Protein AF-0000000074164544 (afdb_homodimer)

Foldseek 3Di:
DPLEAEEEEAQACLCQPCPHVNNVLFNVVCVVLVLQVQVQLVVVVCVVVVHAYEYEHEAAELVNPLFDCPDPVTNCCNVVVARYPPDSRGHRDPSHPDDPPHHYWYDHAFESPPPTCVVVVSVVRNHQEYEYEYPALQTHVLNNLVVCLVVRHAYEYQLSSHHYSDPVSSVVSVVVSVVRYHYHHSVVVD/DPLEAEEEEAQACLCQPCPHVNNVLFNVVCVVLVLQVQVQLVVVVCVVVVHAYEYEHEAAELVNPLFDCPDPVTNCCNVVVARYPPDSRGHRDPSHPDDPPHHYWYDHAFESPPPTCVVVVSVVRNHQEYEYEYPALQTHVLNNLVVCLVVRHAYEYQLSSHHYSDPVSSVVSVVVSVVRYHYHHSVVVD

Radius of gyration: 20.65 Å; Cα contacts (8 Å, |Δi|>4): 818; chains: 2; bounding box: 46×56×47 Å

InterPro domains:
  IPR000868 Isochorismatase-like domain [PF00857] (5-187)
  IPR036380 Isochorismatase-like superfamily [G3DSA:3.40.50.850] (1-190)
  IPR036380 Isochorismatase-like superfamily [SSF52499] (2-189)
  IPR050272 Isochorismatase-like hydrolase [PTHR43540] (2-189)

Nearest PDB structures (foldseek):
  6azn-assembly1_C  TM=9.166E-01  e=1.485E-14  Rhizobium johnstonii 3841
  3hb7-assembly4_G  TM=8.947E-01  e=1.888E-14  Alkaliphilus metalliredigens QYMF
  3hb7-assembly4_D  TM=8.694E-01  e=4.112E-14  Alkaliphilus metalliredigens QYMF
  4l07-assembly1_A  TM=8.702E-01  e=8.438E-14  Pseudomonas putida S16
  3hb7-assembly1_B  TM=8.367E-01  e=5.548E-14  Alkaliphilus metalliredigens QYMF

pLDDT: mean 97.99, std 2.81, range [68.81, 99.0]

Structure (mmCIF, N/CA/C/O backbone):
data_AF-0000000074164544-model_v1
#
loop_
_entity.id
_entity.type
_entity.pdbx_description
1 polymer 'Isochorismatase hydrolase family protein'
#
loop_
_atom_site.group_PDB
_atom_site.id
_atom_site.type_symbol
_atom_site.label_atom_id
_atom_site.label_alt_id
_atom_site.label_comp_id
_atom_site.label_asym_id
_atom_site.label_entity_id
_atom_site.label_seq_id
_atom_site.pdbx_PDB_ins_code
_atom_site.Cartn_x
_atom_site.Cartn_y
_atom_site.Cartn_z
_atom_site.occupancy
_atom_site.B_iso_or_equiv
_atom_site.auth_seq_id
_atom_site.auth_comp_id
_atom_site.auth_asym_id
_atom_site.auth_atom_id
_atom_site.pdbx_PDB_model_num
ATOM 1 N N . MET A 1 1 ? -23.438 8.891 11.75 1 68.88 1 MET A N 1
ATOM 2 C CA . MET A 1 1 ? -22.672 7.809 11.148 1 68.88 1 MET A CA 1
ATOM 3 C C . MET A 1 1 ? -21.906 7.027 12.219 1 68.88 1 MET A C 1
ATOM 5 O O . MET A 1 1 ? -20.906 7.512 12.75 1 68.88 1 MET A O 1
ATOM 9 N N . LYS A 1 2 ? -22.469 6.07 12.844 1 78.44 2 LYS A N 1
ATOM 10 C CA . LYS A 1 2 ? -21.938 5.332 13.984 1 78.44 2 LYS A CA 1
ATOM 11 C C . LYS A 1 2 ? -20.672 4.57 13.594 1 78.44 2 LYS A C 1
ATOM 13 O O . LYS A 1 2 ? -20.516 4.176 12.438 1 78.44 2 LYS A O 1
ATOM 18 N N . ASN A 1 3 ? -19.594 4.539 14.414 1 97.19 3 ASN A N 1
ATOM 19 C CA . ASN A 1 3 ? -18.328 3.801 14.336 1 97.19 3 ASN A CA 1
ATOM 20 C C . ASN A 1 3 ? -17.469 4.289 13.18 1 97.19 3 ASN A C 1
ATOM 22 O O . ASN A 1 3 ? -16.953 3.48 12.406 1 97.19 3 ASN A O 1
ATOM 26 N N . THR A 1 4 ? -17.516 5.695 13.055 1 98.44 4 THR A N 1
ATOM 27 C CA . THR A 1 4 ? -16.781 6.371 12 1 98.44 4 THR A CA 1
ATOM 28 C C . THR A 1 4 ? -15.602 7.152 12.578 1 98.44 4 THR A C 1
ATOM 30 O O . THR A 1 4 ? -15.633 7.57 13.734 1 98.44 4 THR A O 1
ATOM 33 N N . PHE A 1 5 ? -14.586 7.316 11.828 1 98.81 5 PHE A N 1
ATOM 34 C CA . PHE A 1 5 ? -13.344 7.969 12.227 1 98.81 5 PHE A CA 1
ATOM 35 C C . PHE A 1 5 ? -12.727 8.719 11.055 1 98.81 5 PHE A C 1
ATOM 37 O O . PHE A 1 5 ? -12.766 8.25 9.922 1 98.81 5 PHE A O 1
ATOM 44 N N . VAL A 1 6 ? -12.172 9.938 11.281 1 98.94 6 VAL A N 1
ATOM 45 C CA . VAL A 1 6 ? -11.586 10.742 10.211 1 98.94 6 VAL A CA 1
ATOM 46 C C . VAL A 1 6 ? -10.07 10.812 10.391 1 98.94 6 VAL A C 1
ATOM 48 O O . VAL A 1 6 ? -9.578 11.039 11.5 1 98.94 6 VAL A O 1
ATOM 51 N N . ILE A 1 7 ? -9.375 10.578 9.305 1 99 7 ILE A N 1
ATOM 52 C CA . ILE A 1 7 ? -7.922 10.734 9.258 1 99 7 ILE A CA 1
ATOM 53 C C . ILE A 1 7 ? -7.559 11.867 8.297 1 99 7 ILE A C 1
ATOM 55 O O . ILE A 1 7 ? -8.008 11.883 7.148 1 99 7 ILE A O 1
ATOM 59 N N . VAL A 1 8 ? -6.789 12.82 8.75 1 99 8 VAL A N 1
ATOM 60 C CA . VAL A 1 8 ? -6.254 13.945 7.977 1 99 8 VAL A CA 1
ATOM 61 C C . VAL A 1 8 ? -4.727 13.898 7.992 1 99 8 VAL A C 1
ATOM 63 O O . VAL A 1 8 ? -4.102 14.203 9.008 1 99 8 VAL A O 1
ATOM 66 N N . ALA A 1 9 ? -4.176 13.625 6.785 1 98.94 9 ALA A N 1
ATOM 67 C CA . ALA A 1 9 ? -2.795 13.148 6.848 1 98.94 9 ALA A CA 1
ATOM 68 C C . ALA A 1 9 ? -1.843 14.148 6.191 1 98.94 9 ALA A C 1
ATOM 70 O O . ALA A 1 9 ? -2.035 14.531 5.035 1 98.94 9 ALA A O 1
ATOM 71 N N . ASP A 1 10 ? -0.833 14.594 6.902 1 98.88 10 ASP A N 1
ATOM 72 C CA . ASP A 1 10 ? 0.436 15.18 6.48 1 98.88 10 ASP A CA 1
ATOM 73 C C . ASP A 1 10 ? 0.231 16.578 5.918 1 98.88 10 ASP A C 1
ATOM 75 O O . ASP A 1 10 ? 0.882 16.969 4.941 1 98.88 10 ASP A O 1
ATOM 79 N N . PHE A 1 11 ? -0.72 17.297 6.516 1 98.88 11 PHE A N 1
ATOM 80 C CA . PHE A 1 11 ? -0.812 18.719 6.227 1 98.88 11 PHE A CA 1
ATOM 81 C C . PHE A 1 11 ? 0.128 19.516 7.121 1 98.88 11 PHE A C 1
ATOM 83 O O . PHE A 1 11 ? -0.303 20.438 7.82 1 98.88 11 PHE A O 1
ATOM 90 N N . ILE A 1 12 ? 1.369 19.203 7.02 1 98.94 12 ILE A N 1
ATOM 91 C CA . ILE A 1 12 ? 2.414 19.875 7.789 1 98.94 12 ILE A CA 1
ATOM 92 C C . ILE A 1 12 ? 3.178 20.844 6.883 1 98.94 12 ILE A C 1
ATOM 94 O O . ILE A 1 12 ? 3.174 20.688 5.66 1 98.94 12 ILE A O 1
ATOM 98 N N . ASN A 1 13 ? 3.885 21.75 7.465 1 98.75 13 ASN A N 1
ATOM 99 C CA . ASN A 1 13 ? 4.562 22.812 6.73 1 98.75 13 ASN A CA 1
ATOM 100 C C . ASN A 1 13 ? 5.551 22.25 5.711 1 98.75 13 ASN A C 1
ATOM 102 O O . ASN A 1 13 ? 5.57 22.672 4.555 1 98.75 13 ASN A O 1
ATOM 106 N N . GLU A 1 14 ? 6.309 21.281 6.043 1 98.56 14 GLU A N 1
ATOM 107 C CA . GLU A 1 14 ? 7.352 20.703 5.195 1 98.56 14 GLU A CA 1
ATOM 108 C C . GLU A 1 14 ? 6.773 20.219 3.869 1 98.56 14 GLU A C 1
ATOM 110 O O . GLU A 1 14 ? 7.461 20.234 2.848 1 98.56 14 GLU A O 1
ATOM 115 N N . ILE A 1 15 ? 5.504 19.859 3.877 1 98.5 15 ILE A N 1
ATOM 116 C CA . ILE A 1 15 ? 4.906 19.156 2.742 1 98.5 15 ILE A CA 1
ATOM 117 C C . ILE A 1 15 ? 3.992 20.109 1.977 1 98.5 15 ILE A C 1
ATOM 119 O O . ILE A 1 15 ? 3.967 20.109 0.744 1 98.5 15 ILE A O 1
ATOM 123 N N . VAL A 1 16 ? 3.309 21.078 2.721 1 98.56 16 VAL A N 1
ATOM 124 C CA . VAL A 1 16 ? 2.225 21.75 2.012 1 98.56 16 VAL A CA 1
ATOM 125 C C . VAL A 1 16 ? 2.5 23.25 1.941 1 98.56 16 VAL A C 1
ATOM 127 O O . VAL A 1 16 ? 1.788 23.984 1.253 1 98.56 16 VAL A O 1
ATOM 130 N N . ASP A 1 17 ? 3.477 23.734 2.703 1 98.25 17 ASP A N 1
ATOM 131 C CA . ASP A 1 17 ? 3.861 25.141 2.639 1 98.25 17 ASP A CA 1
ATOM 132 C C . ASP A 1 17 ? 4.957 25.359 1.599 1 98.25 17 ASP A C 1
ATOM 134 O O . ASP A 1 17 ? 5.875 24.547 1.471 1 98.25 17 ASP A O 1
ATOM 138 N N . GLU A 1 18 ? 4.945 26.422 0.878 1 97.25 18 GLU A N 1
ATOM 139 C CA . GLU A 1 18 ? 5.895 26.719 -0.192 1 97.25 18 GLU A CA 1
ATOM 140 C C . GLU A 1 18 ? 7.316 26.844 0.349 1 97.25 18 GLU A C 1
ATOM 142 O O . GLU A 1 18 ? 8.281 26.672 -0.392 1 97.25 18 GLU A O 1
ATOM 147 N N . LYS A 1 19 ? 7.449 27.062 1.63 1 97.56 19 LYS A N 1
ATOM 148 C CA . LYS A 1 19 ? 8.766 27.219 2.236 1 97.56 19 LYS A CA 1
ATOM 149 C C . LYS A 1 19 ? 9.336 25.875 2.662 1 97.56 19 LYS A C 1
ATOM 151 O O . LYS A 1 19 ? 10.523 25.766 3 1 97.56 19 LYS A O 1
ATOM 156 N N . GLY A 1 20 ? 8.484 24.891 2.662 1 97.5 20 GLY A N 1
ATOM 157 C CA . GLY A 1 20 ? 8.93 23.562 3.051 1 97.5 20 GLY A CA 1
ATOM 158 C C . GLY A 1 20 ? 9.75 22.859 1.979 1 97.5 20 GLY A C 1
ATOM 159 O O . GLY A 1 20 ? 9.641 23.188 0.797 1 97.5 20 GLY A O 1
ATOM 160 N N . ALA A 1 21 ? 10.531 21.938 2.324 1 95.88 21 ALA A N 1
ATOM 161 C CA . ALA A 1 21 ? 11.406 21.219 1.394 1 95.88 21 ALA A CA 1
ATOM 162 C C . ALA A 1 21 ? 10.594 20.531 0.302 1 95.88 21 ALA A C 1
ATOM 164 O O . ALA A 1 21 ? 10.969 20.562 -0.872 1 95.88 21 ALA A O 1
ATOM 165 N N . PHE A 1 22 ? 9.469 19.938 0.625 1 94.88 22 PHE A N 1
ATOM 166 C CA . PHE A 1 22 ? 8.602 19.266 -0.34 1 94.88 22 PHE A CA 1
ATOM 167 C C . PHE A 1 22 ? 7.535 20.219 -0.863 1 94.88 22 PHE A C 1
ATOM 169 O O . PHE A 1 22 ? 7.07 20.078 -1.995 1 94.88 22 PHE A O 1
ATOM 176 N N . GLY A 1 23 ? 7.156 21.141 0.052 1 94.31 23 GLY A N 1
ATOM 177 C CA . GLY A 1 23 ? 6.156 22.141 -0.305 1 94.31 23 GLY A CA 1
ATOM 178 C C . GLY A 1 23 ? 6.562 23 -1.486 1 94.31 23 GLY A C 1
ATOM 179 O O . GLY A 1 23 ? 5.715 23.422 -2.271 1 94.31 23 GLY A O 1
ATOM 180 N N . ALA A 1 24 ? 7.832 23.125 -1.653 1 90.5 24 ALA A N 1
ATOM 181 C CA . ALA A 1 24 ? 8.352 23.906 -2.773 1 90.5 24 ALA A CA 1
ATOM 182 C C . ALA A 1 24 ? 7.867 23.344 -4.105 1 90.5 24 ALA A C 1
ATOM 184 O O . ALA A 1 24 ? 7.664 24.094 -5.066 1 90.5 24 ALA A O 1
ATOM 185 N N . HIS A 1 25 ? 7.555 22.125 -4.117 1 90.5 25 HIS A N 1
ATOM 186 C CA . HIS A 1 25 ? 7.156 21.453 -5.348 1 90.5 25 HIS A CA 1
ATOM 187 C C . HIS A 1 25 ? 5.656 21.188 -5.363 1 90.5 25 HIS A C 1
ATOM 189 O O . HIS A 1 25 ? 5.051 21.078 -6.434 1 90.5 25 HIS A O 1
ATOM 195 N N . ASN A 1 26 ? 5.059 21.172 -4.184 1 93.06 26 ASN A N 1
ATOM 196 C CA . ASN A 1 26 ? 3.684 20.688 -4.098 1 93.06 26 ASN A CA 1
ATOM 197 C C . ASN A 1 26 ? 2.707 21.812 -3.805 1 93.06 26 ASN A C 1
ATOM 199 O O . ASN A 1 26 ? 1.523 21.734 -4.133 1 93.06 26 ASN A O 1
ATOM 203 N N . ALA A 1 27 ? 3.178 22.922 -3.213 1 95.94 27 ALA A N 1
ATOM 204 C CA . ALA A 1 27 ? 2.334 23.938 -2.59 1 95.94 27 ALA A CA 1
ATOM 205 C C . ALA A 1 27 ? 1.413 24.578 -3.619 1 95.94 27 ALA A C 1
ATOM 207 O O . ALA A 1 27 ? 0.246 24.859 -3.33 1 95.94 27 ALA A O 1
ATOM 208 N N . GLN A 1 28 ? 1.909 24.844 -4.777 1 97.12 28 GLN A N 1
ATOM 209 C CA . GLN A 1 28 ? 1.101 25.531 -5.785 1 97.12 28 GLN A CA 1
ATOM 210 C C . GLN A 1 28 ? -0.1 24.672 -6.191 1 97.12 28 GLN A C 1
ATOM 212 O O . GLN A 1 28 ? -1.223 25.188 -6.277 1 97.12 28 GLN A O 1
ATOM 217 N N . ARG A 1 29 ? 0.117 23.438 -6.422 1 97.81 29 ARG A N 1
ATOM 218 C CA . ARG A 1 29 ? -0.976 22.547 -6.793 1 97.81 29 ARG A CA 1
ATOM 219 C C . ARG A 1 29 ? -1.979 22.406 -5.656 1 97.81 29 ARG A C 1
ATOM 221 O O . ARG A 1 29 ? -3.189 22.375 -5.887 1 97.81 29 ARG A O 1
ATOM 228 N N . ILE A 1 30 ? -1.524 22.312 -4.477 1 98.31 30 ILE A N 1
ATOM 229 C CA . ILE A 1 30 ? -2.359 22.203 -3.283 1 98.31 30 ILE A CA 1
ATOM 230 C C . ILE A 1 30 ? -3.246 23.438 -3.158 1 98.31 30 ILE A C 1
ATOM 232 O O . ILE A 1 30 ? -4.438 23.328 -2.859 1 98.31 30 ILE A O 1
ATOM 236 N N . LYS A 1 31 ? -2.625 24.578 -3.408 1 97.81 31 LYS A N 1
ATOM 237 C CA . LYS A 1 31 ? -3.359 25.844 -3.369 1 97.81 31 LYS A CA 1
ATOM 238 C C . LYS A 1 31 ? -4.387 25.922 -4.496 1 97.81 31 LYS A C 1
ATOM 240 O O . LYS A 1 31 ? -5.551 26.234 -4.262 1 97.81 31 LYS A O 1
ATOM 245 N N . ASP A 1 32 ? -3.961 25.578 -5.723 1 98.12 32 ASP A N 1
ATOM 246 C CA . ASP A 1 32 ? -4.828 25.641 -6.895 1 98.12 32 ASP A CA 1
ATOM 247 C C . ASP A 1 32 ? -6.043 24.734 -6.734 1 98.12 32 ASP A C 1
ATOM 249 O O . ASP A 1 32 ? -7.145 25.078 -7.172 1 98.12 32 ASP A O 1
ATOM 253 N N . ASP A 1 33 ? -5.832 23.672 -6.059 1 98.5 33 ASP A N 1
ATOM 254 C CA . ASP A 1 33 ? -6.895 22.688 -5.926 1 98.5 33 ASP A CA 1
ATOM 255 C C . ASP A 1 33 ? -7.703 22.906 -4.648 1 98.5 33 ASP A C 1
ATOM 257 O O . ASP A 1 33 ? -8.633 22.156 -4.352 1 98.5 33 ASP A O 1
ATOM 261 N N . GLU A 1 34 ? -7.301 23.891 -3.873 1 98.75 34 GLU A N 1
ATOM 262 C CA . GLU A 1 34 ? -7.965 24.203 -2.613 1 98.75 34 GLU A CA 1
ATOM 263 C C . GLU A 1 34 ? -8.031 22.984 -1.697 1 98.75 34 GLU A C 1
ATOM 265 O O . GLU A 1 34 ? -9.055 22.734 -1.061 1 98.75 34 GLU A O 1
ATOM 270 N N . THR A 1 35 ? -6.973 22.234 -1.729 1 98.88 35 THR A N 1
ATOM 271 C CA . THR A 1 35 ? -6.914 20.969 -1.016 1 98.88 35 THR A CA 1
ATOM 272 C C . THR A 1 35 ? -7.117 21.172 0.482 1 98.88 35 THR A C 1
ATOM 274 O O . THR A 1 35 ? -7.922 20.484 1.106 1 98.88 35 THR A O 1
ATOM 277 N N . MET A 1 36 ? -6.426 22.156 1.085 1 98.88 36 MET A N 1
ATOM 278 C CA . MET A 1 36 ? -6.508 22.375 2.525 1 98.88 36 MET A CA 1
ATOM 279 C C . MET A 1 36 ? -7.891 22.891 2.916 1 98.88 36 MET A C 1
ATOM 281 O O . MET A 1 36 ? -8.422 22.516 3.961 1 98.88 36 MET A O 1
ATOM 285 N N . GLN A 1 37 ? -8.477 23.703 2.1 1 98.88 37 GLN A N 1
ATOM 286 C CA . GLN A 1 37 ? -9.828 24.188 2.354 1 98.88 37 GLN A CA 1
ATOM 287 C C . GLN A 1 37 ? -10.828 23.047 2.367 1 98.88 37 GLN A C 1
ATOM 289 O O . GLN A 1 37 ? -11.711 23 3.23 1 98.88 37 GLN A O 1
ATOM 294 N N . LYS A 1 38 ? -10.664 22.172 1.438 1 98.94 38 LYS A N 1
ATOM 295 C CA . LYS A 1 38 ? -11.57 21.031 1.34 1 98.94 38 LYS A CA 1
ATOM 296 C C . LYS A 1 38 ? -11.344 20.047 2.484 1 98.94 38 LYS A C 1
ATOM 298 O O . LYS A 1 38 ? -12.297 19.453 3 1 98.94 38 LYS A O 1
ATOM 303 N N . ALA A 1 39 ? -10.102 19.844 2.875 1 98.94 39 ALA A N 1
ATOM 304 C CA . ALA A 1 39 ? -9.82 19.047 4.07 1 98.94 39 ALA A CA 1
ATOM 305 C C . ALA A 1 39 ? -10.477 19.656 5.305 1 98.94 39 ALA A C 1
ATOM 307 O O . ALA A 1 39 ? -11.047 18.938 6.133 1 98.94 39 ALA A O 1
ATOM 308 N N . ASN A 1 40 ? -10.43 20.984 5.441 1 98.94 40 ASN A N 1
ATOM 309 C CA . ASN A 1 40 ? -11.039 21.672 6.57 1 98.94 40 ASN A CA 1
ATOM 310 C C . ASN A 1 40 ? -12.562 21.531 6.547 1 98.94 40 ASN A C 1
ATOM 312 O O . ASN A 1 40 ? -13.203 21.484 7.598 1 98.94 40 ASN A O 1
ATOM 316 N N . LYS A 1 41 ? -13.117 21.438 5.34 1 98.94 41 LYS A N 1
ATOM 317 C CA . LYS A 1 41 ? -14.547 21.156 5.242 1 98.94 41 LYS A CA 1
ATOM 318 C C . LYS A 1 41 ? -14.875 19.797 5.844 1 98.94 41 LYS A C 1
ATOM 320 O O . LYS A 1 41 ? -15.883 19.656 6.539 1 98.94 41 LYS A O 1
ATOM 325 N N . LEU A 1 42 ? -14.078 18.797 5.582 1 98.94 42 LEU A N 1
ATOM 326 C CA . LEU A 1 42 ? -14.258 17.469 6.172 1 98.94 42 LEU A CA 1
ATOM 327 C C . LEU A 1 42 ? -14.125 17.531 7.691 1 98.94 42 LEU A C 1
ATOM 329 O O . LEU A 1 42 ? -14.914 16.906 8.414 1 98.94 42 LEU A O 1
ATOM 333 N N . ILE A 1 43 ? -13.086 18.281 8.148 1 98.94 43 ILE A N 1
ATOM 334 C CA . ILE A 1 43 ? -12.859 18.438 9.586 1 98.94 43 ILE A CA 1
ATOM 335 C C . ILE A 1 43 ? -14.086 19.062 10.234 1 98.94 43 ILE A C 1
ATOM 337 O O . ILE A 1 43 ? -14.562 18.578 11.266 1 98.94 43 ILE A O 1
ATOM 341 N N . ALA A 1 44 ? -14.594 20.094 9.617 1 98.88 44 ALA A N 1
ATOM 342 C CA . ALA A 1 44 ? -15.773 20.766 10.141 1 98.88 44 ALA A CA 1
ATOM 343 C C . ALA A 1 44 ? -16.969 19.812 10.203 1 98.88 44 ALA A C 1
ATOM 345 O O . ALA A 1 44 ? -17.688 19.797 11.195 1 98.88 44 ALA A O 1
ATOM 346 N N . TRP A 1 45 ? -17.172 19.078 9.141 1 98.75 45 TRP A N 1
ATOM 347 C CA . TRP A 1 45 ? -18.25 18.094 9.109 1 98.75 45 TRP A CA 1
ATOM 348 C C . TRP A 1 45 ? -18.094 17.078 10.242 1 98.75 45 TRP A C 1
ATOM 350 O O . TRP A 1 45 ? -19.078 16.734 10.906 1 98.75 45 TRP A O 1
ATOM 360 N N . ALA A 1 46 ? -16.891 16.609 10.477 1 98.69 46 ALA A N 1
ATOM 361 C CA . ALA A 1 46 ? -16.625 15.641 11.547 1 98.69 46 ALA A CA 1
ATOM 362 C C . ALA A 1 46 ? -16.984 16.219 12.906 1 98.69 46 ALA A C 1
ATOM 364 O O . ALA A 1 46 ? -17.625 15.547 13.727 1 98.69 46 ALA A O 1
ATOM 365 N N . ARG A 1 47 ? -16.594 17.453 13.141 1 98.06 47 ARG A N 1
ATOM 366 C CA . ARG A 1 47 ? -16.891 18.125 14.398 1 98.06 47 ARG A CA 1
ATOM 367 C C . ARG A 1 47 ? -18.391 18.281 14.602 1 98.06 47 ARG A C 1
ATOM 369 O O . ARG A 1 47 ? -18.922 17.984 15.672 1 98.06 47 ARG A O 1
ATOM 376 N N . ASP A 1 48 ? -19.016 18.656 13.539 1 97.75 48 ASP A N 1
ATOM 377 C CA . ASP A 1 48 ? -20.453 18.859 13.602 1 97.75 48 ASP A CA 1
ATOM 378 C C . ASP A 1 48 ? -21.172 17.547 13.922 1 97.75 48 ASP A C 1
ATOM 380 O O . ASP A 1 48 ? -22.281 17.547 14.469 1 97.75 48 ASP A O 1
ATOM 384 N N . ASN A 1 49 ? -20.531 16.422 13.672 1 97.69 49 ASN A N 1
ATOM 385 C CA . ASN A 1 49 ? -21.156 15.125 13.859 1 97.69 49 ASN A CA 1
ATOM 386 C C . ASN A 1 49 ? -20.516 14.344 15.008 1 97.69 49 ASN A C 1
ATOM 388 O O . ASN A 1 49 ? -20.75 13.141 15.148 1 97.69 49 ASN A O 1
ATOM 392 N N . SER A 1 50 ? -19.641 15.031 15.727 1 97.19 50 SER A N 1
ATOM 393 C CA . SER A 1 50 ? -18.984 14.453 16.906 1 97.19 50 SER A CA 1
ATOM 394 C C . SER A 1 50 ? -18.172 13.219 16.531 1 97.19 50 SER A C 1
ATOM 396 O O . SER A 1 50 ? -18.188 12.219 17.234 1 97.19 50 SER A O 1
ATOM 398 N N . ILE A 1 51 ? -17.609 13.281 15.391 1 98.25 51 ILE A N 1
ATOM 399 C CA . ILE A 1 51 ? -16.734 12.219 14.906 1 98.25 51 ILE A CA 1
ATOM 400 C C . ILE A 1 51 ? -15.289 12.539 15.281 1 98.25 51 ILE A C 1
ATOM 402 O O . ILE A 1 51 ? -14.836 13.672 15.133 1 98.25 51 ILE A O 1
ATOM 406 N N . GLN A 1 52 ? -14.609 11.539 15.773 1 98.12 52 GLN A N 1
ATOM 407 C CA . GLN A 1 52 ? -13.219 11.727 16.156 1 98.12 52 GLN A CA 1
ATOM 408 C C . GLN A 1 52 ? -12.336 11.977 14.938 1 98.12 52 GLN A C 1
ATOM 410 O O . GLN A 1 52 ? -12.555 11.383 13.875 1 98.12 52 GLN A O 1
ATOM 415 N N . ILE A 1 53 ? -11.336 12.836 15.109 1 98.81 53 ILE A N 1
ATOM 416 C CA . ILE A 1 53 ? -10.406 13.227 14.055 1 98.81 53 ILE A CA 1
ATOM 417 C C . ILE A 1 53 ? -8.977 12.93 14.5 1 98.81 53 ILE A C 1
ATOM 419 O O . ILE A 1 53 ? -8.562 13.312 15.602 1 98.81 53 ILE A O 1
ATOM 423 N N . ALA A 1 54 ? -8.242 12.25 13.68 1 98.94 54 ALA A N 1
ATOM 424 C CA . ALA A 1 54 ? -6.797 12.133 13.859 1 98.94 54 ALA A CA 1
ATOM 425 C C . ALA A 1 54 ? -6.047 12.938 12.797 1 98.94 54 ALA A C 1
ATOM 427 O O . ALA A 1 54 ? -6.266 12.742 11.602 1 98.94 54 ALA A O 1
ATOM 428 N N . HIS A 1 55 ? -5.238 13.805 13.211 1 98.94 55 HIS A N 1
ATOM 429 C CA . HIS A 1 55 ? -4.234 14.406 12.344 1 98.94 55 HIS A CA 1
ATOM 430 C C . HIS A 1 55 ? -2.93 13.609 12.375 1 98.94 55 HIS A C 1
ATOM 432 O O . HIS A 1 55 ? -2.373 13.367 13.445 1 98.94 55 HIS A O 1
ATOM 438 N N . VAL A 1 56 ? -2.477 13.203 11.203 1 98.94 56 VAL A N 1
ATOM 439 C CA . VAL A 1 56 ? -1.271 12.398 11.062 1 98.94 56 VAL A CA 1
ATOM 440 C C . VAL A 1 56 ? -0.131 13.258 10.523 1 98.94 56 VAL A C 1
ATOM 442 O O . VAL A 1 56 ? -0.332 14.07 9.617 1 98.94 56 VAL A O 1
ATOM 445 N N . LYS A 1 57 ? 1.015 13.141 11.102 1 98.88 57 LYS A N 1
ATOM 446 C CA . LYS A 1 57 ? 2.209 13.789 10.57 1 98.88 57 LYS A CA 1
ATOM 447 C C . LYS A 1 57 ? 3.381 12.812 10.5 1 98.88 57 LYS A C 1
ATOM 449 O O . LYS A 1 57 ? 3.508 11.93 11.352 1 98.88 57 LYS A O 1
ATOM 454 N N . VAL A 1 58 ? 4.199 12.992 9.492 1 98.88 58 VAL A N 1
ATOM 455 C CA . VAL A 1 58 ? 5.465 12.273 9.383 1 98.88 58 VAL A CA 1
ATOM 456 C C . VAL A 1 58 ? 6.59 13.109 9.992 1 98.88 58 VAL A C 1
ATOM 458 O O . VAL A 1 58 ? 6.617 14.328 9.82 1 98.88 58 VAL A O 1
ATOM 461 N N . GLY A 1 59 ? 7.477 12.461 10.672 1 98.75 59 GLY A N 1
ATOM 462 C CA . GLY A 1 59 ? 8.633 13.172 11.195 1 98.75 59 GLY A CA 1
ATOM 463 C C . GLY A 1 59 ? 9.57 12.289 11.984 1 98.75 59 GLY A C 1
ATOM 464 O O . GLY A 1 59 ? 9.242 11.141 12.289 1 98.75 59 GLY A O 1
ATOM 465 N N . PHE A 1 60 ? 10.719 12.82 12.281 1 98.81 60 PHE A N 1
ATOM 466 C CA . PHE A 1 60 ? 11.781 12.133 13.016 1 98.81 60 PHE A CA 1
ATOM 467 C C . PHE A 1 60 ? 12.328 13.023 14.125 1 98.81 60 PHE A C 1
ATOM 469 O O . PHE A 1 60 ? 12.406 14.242 13.969 1 98.81 60 PHE A O 1
ATOM 476 N N . THR A 1 61 ? 12.695 12.398 15.242 1 98.31 61 THR A N 1
ATOM 477 C CA . THR A 1 61 ? 13.312 13.164 16.328 1 98.31 61 THR A CA 1
ATOM 478 C C . THR A 1 61 ? 14.625 13.789 15.859 1 98.31 61 THR A C 1
ATOM 480 O O . THR A 1 61 ? 15.094 13.508 14.75 1 98.31 61 THR A O 1
ATOM 483 N N . LYS A 1 62 ? 15.141 14.633 16.656 1 97.25 62 LYS A N 1
ATOM 484 C CA . LYS A 1 62 ? 16.328 15.414 16.312 1 97.25 62 LYS A CA 1
ATOM 485 C C . LYS A 1 62 ? 17.484 14.508 15.906 1 97.25 62 LYS A C 1
ATOM 487 O O . LYS A 1 62 ? 18.234 14.844 14.992 1 97.25 62 LYS A O 1
ATOM 492 N N . GLU A 1 63 ? 17.547 13.391 16.516 1 97.69 63 GLU A N 1
ATOM 493 C CA . GLU A 1 63 ? 18.656 12.469 16.234 1 97.69 63 GLU A CA 1
ATOM 494 C C . GLU A 1 63 ? 18.281 11.5 15.117 1 97.69 63 GLU A C 1
ATOM 496 O O . GLU A 1 63 ? 19.109 10.68 14.703 1 97.69 63 GLU A O 1
ATOM 501 N N . TYR A 1 64 ? 17.125 11.508 14.586 1 98.25 64 TYR A N 1
ATOM 502 C CA . TYR A 1 64 ? 16.641 10.703 13.469 1 98.25 64 TYR A CA 1
ATOM 503 C C . TYR A 1 64 ? 16.797 9.211 13.758 1 98.25 64 TYR A C 1
ATOM 505 O O . TYR A 1 64 ? 17.109 8.43 12.867 1 98.25 64 TYR A O 1
ATOM 513 N N . LYS A 1 65 ? 16.609 8.852 15.039 1 97.94 65 LYS A N 1
ATOM 514 C CA . LYS A 1 65 ? 16.797 7.465 15.445 1 97.94 65 LYS A CA 1
ATOM 515 C C . LYS A 1 65 ? 15.766 6.559 14.773 1 97.94 65 LYS A C 1
ATOM 517 O O . LYS A 1 65 ? 16.031 5.379 14.531 1 97.94 65 LYS A O 1
ATOM 522 N N . GLU A 1 66 ? 14.594 7.129 14.414 1 98.38 66 GLU A N 1
ATOM 523 C CA . GLU A 1 66 ? 13.5 6.359 13.836 1 98.38 66 GLU A CA 1
ATOM 524 C C . GLU A 1 66 ? 13.609 6.285 12.312 1 98.38 66 GLU A C 1
ATOM 526 O O . GLU A 1 66 ? 12.852 5.574 11.664 1 98.38 66 GLU A O 1
ATOM 531 N N . CYS A 1 67 ? 14.516 7 11.734 1 98.5 67 CYS A N 1
ATOM 532 C CA . CYS A 1 67 ? 14.602 7.117 10.281 1 98.5 67 CYS A CA 1
ATOM 533 C C . CYS A 1 67 ? 15.188 5.855 9.664 1 98.5 67 CYS A C 1
ATOM 535 O O . CYS A 1 67 ? 16.25 5.395 10.086 1 98.5 67 CYS A O 1
ATOM 537 N N . SER A 1 68 ? 14.539 5.312 8.766 1 98.19 68 SER A N 1
ATOM 538 C CA . SER A 1 68 ? 14.992 4.102 8.086 1 98.19 68 SER A CA 1
ATOM 539 C C . SER A 1 68 ? 16.312 4.328 7.371 1 98.19 68 SER A C 1
ATOM 541 O O . SER A 1 68 ? 16.5 5.348 6.703 1 98.19 68 SER A O 1
ATOM 543 N N . LYS A 1 69 ? 17.219 3.41 7.453 1 96.5 69 LYS A N 1
ATOM 544 C CA . LYS A 1 69 ? 18.5 3.496 6.773 1 96.5 69 LYS A CA 1
ATOM 545 C C . LYS A 1 69 ? 18.438 2.863 5.387 1 96.5 69 LYS A C 1
ATOM 547 O O . LYS A 1 69 ? 19.344 3.045 4.574 1 96.5 69 LYS A O 1
ATOM 552 N N . VAL A 1 70 ? 17.344 2.23 5.113 1 96.5 70 VAL A N 1
ATOM 553 C CA . VAL A 1 70 ? 17.281 1.47 3.869 1 96.5 70 VAL A CA 1
ATOM 554 C C . VAL A 1 70 ? 16.234 2.066 2.941 1 96.5 70 VAL A C 1
ATOM 556 O O . VAL A 1 70 ? 16.219 1.797 1.738 1 96.5 70 VAL A O 1
ATOM 559 N N . SER A 1 71 ? 15.32 2.887 3.445 1 98.12 71 SER A N 1
ATOM 560 C CA . SER A 1 71 ? 14.266 3.494 2.65 1 98.12 71 SER A CA 1
ATOM 561 C C . SER A 1 71 ? 14.828 4.492 1.643 1 98.12 71 SER A C 1
ATOM 563 O O . SER A 1 71 ? 15.438 5.488 2.025 1 98.12 71 SER A O 1
ATOM 565 N N . PRO A 1 72 ? 14.594 4.309 0.354 1 98.12 72 PRO A N 1
ATOM 566 C CA . PRO A 1 72 ? 15.016 5.328 -0.608 1 98.12 72 PRO A CA 1
ATOM 567 C C . PRO A 1 72 ? 14.375 6.688 -0.35 1 98.12 72 PRO A C 1
ATOM 569 O O . PRO A 1 72 ? 14.969 7.727 -0.653 1 98.12 72 PRO A O 1
ATOM 572 N N . MET A 1 73 ? 13.242 6.676 0.275 1 97.75 73 MET A N 1
ATOM 573 C CA . MET A 1 73 ? 12.461 7.887 0.507 1 97.75 73 MET A CA 1
ATOM 574 C C . MET A 1 73 ? 12.992 8.648 1.715 1 97.75 73 MET A C 1
ATOM 576 O O . MET A 1 73 ? 13.016 9.883 1.711 1 97.75 73 MET A O 1
ATOM 580 N N . PHE A 1 74 ? 13.492 7.879 2.738 1 98.25 74 PHE A N 1
ATOM 581 C CA . PHE A 1 74 ? 13.688 8.539 4.023 1 98.25 74 PHE A CA 1
ATOM 582 C C . PHE A 1 74 ? 15.164 8.586 4.387 1 98.25 74 PHE A C 1
ATOM 584 O O . PHE A 1 74 ? 15.594 9.438 5.168 1 98.25 74 PHE A O 1
ATOM 591 N N . LYS A 1 75 ? 16 7.719 3.811 1 97.69 75 LYS A N 1
ATOM 592 C CA . LYS A 1 75 ? 17.328 7.461 4.34 1 97.69 75 LYS A CA 1
ATOM 593 C C . LYS A 1 75 ? 18.188 8.719 4.301 1 97.69 75 LYS A C 1
ATOM 595 O O . LYS A 1 75 ? 19.125 8.875 5.094 1 97.69 75 LYS A O 1
ATOM 600 N N . LYS A 1 76 ? 17.844 9.727 3.477 1 97.12 76 LYS A N 1
ATOM 601 C CA . LYS A 1 76 ? 18.672 10.922 3.359 1 97.12 76 LYS A CA 1
ATOM 602 C C . LYS A 1 76 ? 18.125 12.062 4.219 1 97.12 76 LYS A C 1
ATOM 604 O O . LYS A 1 76 ? 18.734 13.133 4.297 1 97.12 76 LYS A O 1
ATOM 609 N N . ALA A 1 77 ? 17.031 11.852 4.91 1 97.81 77 ALA A N 1
ATOM 610 C CA . ALA A 1 77 ? 16.375 12.891 5.695 1 97.81 77 ALA A CA 1
ATOM 611 C C . ALA A 1 77 ? 17.328 13.477 6.73 1 97.81 77 ALA A C 1
ATOM 613 O O . ALA A 1 77 ? 17.406 14.703 6.891 1 97.81 77 ALA A O 1
ATOM 614 N N . PRO A 1 78 ? 18.156 12.633 7.445 1 97.81 78 PRO A N 1
ATOM 615 C CA . PRO A 1 78 ? 19.078 13.211 8.422 1 97.81 78 PRO A CA 1
ATOM 616 C C . PRO A 1 78 ? 20.109 14.125 7.773 1 97.81 78 PRO A C 1
ATOM 618 O O . PRO A 1 78 ? 20.453 15.172 8.336 1 97.81 78 PRO A O 1
ATOM 621 N N . GLU A 1 79 ? 20.547 13.766 6.637 1 97.69 79 GLU A N 1
ATOM 622 C CA . GLU A 1 79 ? 21.578 14.531 5.93 1 97.69 79 GLU A CA 1
ATOM 623 C C . GLU A 1 79 ? 21.078 15.922 5.562 1 97.69 79 GLU A C 1
ATOM 625 O O . GLU A 1 79 ? 21.812 16.906 5.648 1 97.69 79 GLU A O 1
ATOM 630 N N . TYR A 1 80 ? 19.766 16.047 5.211 1 96.88 80 TYR A N 1
ATOM 631 C CA . TYR A 1 80 ? 19.219 17.312 4.73 1 96.88 80 TYR A CA 1
ATOM 632 C C . TYR A 1 80 ? 18.438 18.016 5.832 1 96.88 80 TYR A C 1
ATOM 634 O O . TYR A 1 80 ? 17.984 19.156 5.645 1 96.88 80 TYR A O 1
ATOM 642 N N . GLY A 1 81 ? 18.312 17.344 6.941 1 97.38 81 GLY A N 1
ATOM 643 C CA . GLY A 1 81 ? 17.625 17.938 8.078 1 97.38 81 GLY A CA 1
ATOM 644 C C . GLY A 1 81 ? 16.156 18.172 7.836 1 97.38 81 GLY A C 1
ATOM 645 O O . GLY A 1 81 ? 15.602 19.188 8.258 1 97.38 81 GLY A O 1
ATOM 646 N N . VAL A 1 82 ? 15.539 17.203 7.055 1 97.81 82 VAL A N 1
ATOM 647 C CA . VAL A 1 82 ? 14.141 17.422 6.711 1 97.81 82 VAL A CA 1
ATOM 648 C C . VAL A 1 82 ? 13.25 16.578 7.617 1 97.81 82 VAL A C 1
ATOM 650 O O . VAL A 1 82 ? 13.703 15.578 8.188 1 97.81 82 VAL A O 1
ATOM 653 N N . LEU A 1 83 ? 12 17.016 7.879 1 98.56 83 LEU A N 1
ATOM 654 C CA . LEU A 1 83 ? 10.977 16.312 8.641 1 98.56 83 LEU A CA 1
ATOM 655 C C . LEU A 1 83 ? 11.391 16.141 10.094 1 98.56 83 LEU A C 1
ATOM 657 O O . LEU A 1 83 ? 11.156 15.094 10.703 1 98.56 83 LEU A O 1
ATOM 661 N N . GLN A 1 84 ? 12.008 17.172 10.594 1 98.62 84 GLN A N 1
ATOM 662 C CA . GLN A 1 84 ? 12.453 17.109 11.984 1 98.62 84 GLN A CA 1
ATOM 663 C C . GLN A 1 84 ? 11.328 17.531 12.93 1 98.62 84 GLN A C 1
ATOM 665 O O . GLN A 1 84 ? 10.828 18.656 12.852 1 98.62 84 GLN A O 1
ATOM 670 N N . LEU A 1 85 ? 11.008 16.656 13.859 1 98.69 85 LEU A N 1
ATOM 671 C CA . LEU A 1 85 ? 9.969 16.922 14.852 1 98.69 85 LEU A CA 1
ATOM 672 C C . LEU A 1 85 ? 10.383 18.078 15.766 1 98.69 85 LEU A C 1
ATOM 674 O O . LEU A 1 85 ? 11.57 18.25 16.047 1 98.69 85 LEU A O 1
ATOM 678 N N . GLY A 1 86 ? 9.312 18.812 16.172 1 98.19 86 GLY A N 1
ATOM 679 C CA . GLY A 1 86 ? 9.562 19.906 17.109 1 98.19 86 GLY A CA 1
ATOM 680 C C . GLY A 1 86 ? 10.039 21.188 16.422 1 98.19 86 GLY A C 1
ATOM 681 O O . GLY A 1 86 ? 10.445 22.141 17.078 1 98.19 86 GLY A O 1
ATOM 682 N N . THR A 1 87 ? 10.109 21.156 15.109 1 98.44 87 THR A N 1
ATOM 683 C CA . THR A 1 87 ? 10.461 22.328 14.312 1 98.44 87 THR A CA 1
ATOM 684 C C . THR A 1 87 ? 9.273 22.781 13.461 1 98.44 87 THR A C 1
ATOM 686 O O . THR A 1 87 ? 8.273 22.078 13.359 1 98.44 87 THR A O 1
ATOM 689 N N . TRP A 1 88 ? 9.422 23.891 12.898 1 98.5 88 TRP A N 1
ATOM 690 C CA . TRP A 1 88 ? 8.414 24.438 11.992 1 98.5 88 TRP A CA 1
ATOM 691 C C . TRP A 1 88 ? 8.039 23.422 10.914 1 98.5 88 TRP A C 1
ATOM 693 O O . TRP A 1 88 ? 6.875 23.328 10.523 1 98.5 88 TRP A O 1
ATOM 703 N N . ALA A 1 89 ? 8.938 22.688 10.477 1 98.38 89 ALA A N 1
ATOM 704 C CA . ALA A 1 89 ? 8.781 21.75 9.359 1 98.38 89 ALA A CA 1
ATOM 705 C C . ALA A 1 89 ? 7.664 20.75 9.625 1 98.38 89 ALA A C 1
ATOM 707 O O . ALA A 1 89 ? 6.883 20.422 8.734 1 98.38 89 ALA A O 1
ATOM 708 N N . THR A 1 90 ? 7.547 20.328 10.875 1 98.75 90 THR A N 1
ATOM 709 C CA . THR A 1 90 ? 6.609 19.25 11.172 1 98.75 90 THR A CA 1
ATOM 710 C C . THR A 1 90 ? 5.402 19.781 11.945 1 98.75 90 THR A C 1
ATOM 712 O O . THR A 1 90 ? 4.59 19 12.453 1 98.75 90 THR A O 1
ATOM 715 N N . GLU A 1 91 ? 5.285 21.062 12.102 1 98.81 91 GLU A N 1
ATOM 716 C CA . GLU A 1 91 ? 4.039 21.656 12.578 1 98.81 91 GLU A CA 1
ATOM 717 C C . GLU A 1 91 ? 2.945 21.562 11.516 1 98.81 91 GLU A C 1
ATOM 719 O O . GLU A 1 91 ? 3.217 21.703 10.328 1 98.81 91 GLU A O 1
ATOM 724 N N . PHE A 1 92 ? 1.765 21.281 11.984 1 98.88 92 PHE A N 1
ATOM 725 C CA . PHE A 1 92 ? 0.658 21.359 11.039 1 98.88 92 PHE A CA 1
ATOM 726 C C . PHE A 1 92 ? 0.531 22.766 10.461 1 98.88 92 PHE A C 1
ATOM 728 O O . PHE A 1 92 ? 0.715 23.766 11.18 1 98.88 92 PHE A O 1
ATOM 735 N N . HIS A 1 93 ? 0.234 22.875 9.211 1 98.88 93 HIS A N 1
ATOM 736 C CA . HIS A 1 93 ? 0.085 24.172 8.586 1 98.88 93 HIS A CA 1
ATOM 737 C C . HIS A 1 93 ? -0.968 25.016 9.297 1 98.88 93 HIS A C 1
ATOM 739 O O . HIS A 1 93 ? -2.029 24.5 9.664 1 98.88 93 HIS A O 1
ATOM 745 N N . PRO A 1 94 ? -0.746 26.281 9.469 1 98.38 94 PRO A N 1
ATOM 746 C CA . PRO A 1 94 ? -1.632 27.109 10.281 1 98.38 94 PRO A CA 1
ATOM 747 C C . PRO A 1 94 ? -3.041 27.219 9.703 1 98.38 94 PRO A C 1
ATOM 749 O O . PRO A 1 94 ? -3.988 27.547 10.422 1 98.38 94 PRO A O 1
ATOM 752 N N . GLN A 1 95 ? -3.213 26.906 8.445 1 98.38 95 GLN A N 1
ATOM 753 C CA . GLN A 1 95 ? -4.527 26.969 7.816 1 98.38 95 GLN A CA 1
ATOM 754 C C . GLN A 1 95 ? -5.371 25.75 8.172 1 98.38 95 GLN A C 1
ATOM 756 O O . GLN A 1 95 ? -6.578 25.734 7.926 1 98.38 95 GLN A O 1
ATOM 761 N N . MET A 1 96 ? -4.734 24.766 8.703 1 98.88 96 MET A N 1
ATOM 762 C CA . MET A 1 96 ? -5.488 23.562 9.07 1 98.88 96 MET A CA 1
ATOM 763 C C . MET A 1 96 ? -6.133 23.734 10.438 1 98.88 96 MET A C 1
ATOM 765 O O . MET A 1 96 ? -5.504 24.234 11.367 1 98.88 96 MET A O 1
ATOM 769 N N . ASP A 1 97 ? -7.352 23.312 10.547 1 98.88 97 ASP A N 1
ATOM 770 C CA . ASP A 1 97 ? -8.055 23.391 11.828 1 98.88 97 ASP A CA 1
ATOM 771 C C . ASP A 1 97 ? -7.695 22.188 12.711 1 98.88 97 ASP A C 1
ATOM 773 O O . ASP A 1 97 ? -8.477 21.25 12.836 1 98.88 97 ASP A O 1
ATOM 777 N N . VAL A 1 98 ? -6.574 22.281 13.344 1 98.88 98 VAL A N 1
ATOM 778 C CA . VAL A 1 98 ? -6.133 21.297 14.328 1 98.88 98 VAL A CA 1
ATOM 779 C C . VAL A 1 98 ? -6.406 21.812 15.742 1 98.88 98 VAL A C 1
ATOM 781 O O . VAL A 1 98 ? -5.957 22.906 16.109 1 98.88 98 VAL A O 1
ATOM 784 N N . GLN A 1 99 ? -7.062 21.031 16.5 1 98.62 99 GLN A N 1
ATOM 785 C CA . GLN A 1 99 ? -7.449 21.484 17.844 1 98.62 99 GLN A CA 1
ATOM 786 C C . GLN A 1 99 ? -6.859 20.594 18.922 1 98.62 99 GLN A C 1
ATOM 788 O O . GLN A 1 99 ? -6.434 19.469 18.641 1 98.62 99 GLN A O 1
ATOM 793 N N . GLU A 1 100 ? -6.883 21.016 20.156 1 97 100 GLU A N 1
ATOM 794 C CA . GLU A 1 100 ? -6.219 20.391 21.297 1 97 100 GLU A CA 1
ATOM 795 C C . GLU A 1 100 ? -6.781 18.984 21.547 1 97 100 GLU A C 1
ATOM 797 O O . GLU A 1 100 ? -6.043 18.078 21.938 1 97 100 GLU A O 1
ATOM 802 N N . HIS A 1 101 ? -8 18.781 21.297 1 96.62 101 HIS A N 1
ATOM 803 C CA . HIS A 1 101 ? -8.641 17.516 21.641 1 96.62 101 HIS A CA 1
ATOM 804 C C . HIS A 1 101 ? -8.508 16.516 20.484 1 96.62 101 HIS A C 1
ATOM 806 O O . HIS A 1 101 ? -8.898 15.352 20.625 1 96.62 101 HIS A O 1
ATOM 812 N N . ASP A 1 102 ? -8.031 17.016 19.359 1 98.56 102 ASP A N 1
ATOM 813 C CA . ASP A 1 102 ? -7.824 16.094 18.266 1 98.56 102 ASP A CA 1
ATOM 814 C C . ASP A 1 102 ? -6.75 15.062 18.609 1 98.56 102 ASP A C 1
ATOM 816 O O . ASP A 1 102 ? -5.852 15.336 19.406 1 98.56 102 ASP A O 1
ATOM 820 N N . ILE A 1 103 ? -6.875 13.922 18.031 1 98.75 103 ILE A N 1
ATOM 821 C CA . ILE A 1 103 ? -5.828 12.914 18.156 1 98.75 103 ILE A CA 1
ATOM 822 C C . ILE A 1 103 ? -4.672 13.258 17.219 1 98.75 103 ILE A C 1
ATOM 824 O O . ILE A 1 103 ? -4.891 13.602 16.047 1 98.75 103 ILE A O 1
ATOM 828 N N . ILE A 1 104 ? -3.494 13.203 17.719 1 98.88 104 ILE A N 1
ATOM 829 C CA . ILE A 1 104 ? -2.309 13.414 16.906 1 98.88 104 ILE A CA 1
ATOM 830 C C . ILE A 1 104 ? -1.541 12.102 16.766 1 98.88 104 ILE A C 1
ATOM 832 O O . ILE A 1 104 ? -1.201 11.461 17.766 1 98.88 104 ILE A O 1
ATOM 836 N N . ILE A 1 105 ? -1.323 11.656 15.555 1 98.88 105 ILE A N 1
ATOM 837 C CA . ILE A 1 105 ? -0.539 10.469 15.242 1 98.88 105 ILE A CA 1
ATOM 838 C C . ILE A 1 105 ? 0.771 10.875 14.57 1 98.88 105 ILE A C 1
ATOM 840 O O . ILE A 1 105 ? 0.762 11.5 13.516 1 98.88 105 ILE A O 1
ATOM 844 N N . THR A 1 106 ? 1.877 10.578 15.141 1 98.88 106 THR A N 1
ATOM 845 C CA . THR A 1 106 ? 3.186 10.766 14.523 1 98.88 106 THR A CA 1
ATOM 846 C C . THR A 1 106 ? 3.711 9.445 13.961 1 98.88 106 THR A C 1
ATOM 848 O O . THR A 1 106 ? 3.859 8.469 14.695 1 98.88 106 THR A O 1
ATOM 851 N N . LYS A 1 107 ? 3.939 9.484 12.703 1 98.88 107 LYS A N 1
ATOM 852 C CA . LYS A 1 107 ? 4.469 8.305 12.031 1 98.88 107 LYS A CA 1
ATOM 853 C C . LYS A 1 107 ? 5.91 8.523 11.578 1 98.88 107 LYS A C 1
ATOM 855 O O . LYS A 1 107 ? 6.34 9.664 11.391 1 98.88 107 LYS A O 1
ATOM 860 N N . HIS A 1 108 ? 6.629 7.355 11.312 1 98.81 108 HIS A N 1
ATOM 861 C CA . HIS A 1 108 ? 8.023 7.434 10.891 1 98.81 108 HIS A CA 1
ATOM 862 C C . HIS A 1 108 ? 8.258 6.668 9.594 1 98.81 108 HIS A C 1
ATOM 864 O O . HIS A 1 108 ? 9.398 6.512 9.148 1 98.81 108 HIS A O 1
ATOM 870 N N . ARG A 1 109 ? 7.191 6.141 9.039 1 98.75 109 ARG A N 1
ATOM 871 C CA . ARG A 1 109 ? 7.141 5.492 7.734 1 98.75 109 ARG A CA 1
ATOM 872 C C . ARG A 1 109 ? 6.039 6.094 6.867 1 98.75 109 ARG A C 1
ATOM 874 O O . ARG A 1 109 ? 5.555 7.191 7.145 1 98.75 109 ARG A O 1
ATOM 881 N N . VAL A 1 110 ? 5.66 5.426 5.77 1 98.88 110 VAL A N 1
ATOM 882 C CA . VAL A 1 110 ? 4.707 6.008 4.832 1 98.88 110 VAL A CA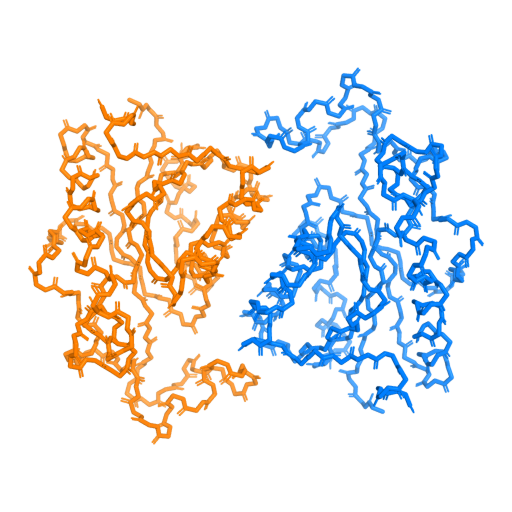 1
ATOM 883 C C . VAL A 1 110 ? 3.285 5.844 5.367 1 98.88 110 VAL A C 1
ATOM 885 O O . VAL A 1 110 ? 2.564 6.832 5.543 1 98.88 110 VAL A O 1
ATOM 888 N N . SER A 1 111 ? 2.889 4.621 5.676 1 98.88 111 SER A N 1
ATOM 889 C CA . SER A 1 111 ? 1.545 4.348 6.176 1 98.88 111 SER A CA 1
ATOM 890 C C . SER A 1 111 ? 1.325 4.977 7.547 1 98.88 111 SER A C 1
ATOM 892 O O . SER A 1 111 ? 2.234 5 8.383 1 98.88 111 SER A O 1
ATOM 894 N N . ALA A 1 112 ? 0.11 5.391 7.809 1 98.88 112 ALA A N 1
ATOM 895 C CA . ALA A 1 112 ? -0.235 5.949 9.109 1 98.88 112 ALA A CA 1
ATOM 896 C C . ALA A 1 112 ? -0.392 4.852 10.156 1 98.88 112 ALA A C 1
ATOM 898 O O . ALA A 1 112 ? -0.458 5.133 11.359 1 98.88 112 ALA A O 1
ATOM 899 N N . LEU A 1 113 ? -0.411 3.592 9.742 1 98.81 113 LEU A N 1
ATOM 900 C CA . LEU A 1 113 ? -0.743 2.506 10.656 1 98.81 113 LEU A CA 1
ATOM 901 C C . LEU A 1 113 ? 0.521 1.884 11.242 1 98.81 113 LEU A C 1
ATOM 903 O O . LEU A 1 113 ? 0.561 1.55 12.43 1 98.81 113 LEU A O 1
ATOM 907 N N . TYR A 1 114 ? 1.578 1.733 10.469 1 98.38 114 TYR A N 1
ATOM 908 C CA . TYR A 1 114 ? 2.732 0.961 10.914 1 98.38 114 TYR A CA 1
ATOM 909 C C . TYR A 1 114 ? 3.529 1.725 11.969 1 98.38 114 TYR A C 1
ATOM 911 O O . TYR A 1 114 ? 3.939 2.865 11.734 1 98.38 114 TYR A O 1
ATOM 919 N N . GLY A 1 115 ? 3.744 1.127 13.008 1 97.88 115 GLY A N 1
ATOM 920 C CA . GLY A 1 115 ? 4.574 1.705 14.055 1 97.88 115 GLY A CA 1
ATOM 921 C C . GLY A 1 115 ? 3.896 2.84 14.797 1 97.88 115 GLY A C 1
ATOM 922 O O . GLY A 1 115 ? 4.566 3.723 15.336 1 97.88 115 GLY A O 1
ATOM 923 N N . THR A 1 116 ? 2.578 2.936 14.773 1 98.69 116 THR A N 1
ATOM 924 C CA . THR A 1 116 ? 1.817 3.971 15.469 1 98.69 116 THR A CA 1
ATOM 925 C C . THR A 1 116 ? 0.71 3.354 16.312 1 98.69 116 THR A C 1
ATOM 927 O O . THR A 1 116 ? 0.528 2.133 16.312 1 98.69 116 THR A O 1
ATOM 930 N N . ASP A 1 117 ? -0.011 4.188 17.031 1 98.44 117 ASP A N 1
ATOM 931 C CA . ASP A 1 117 ? -1.104 3.684 17.859 1 98.44 117 ASP A CA 1
ATOM 932 C C . ASP A 1 117 ? -2.443 3.811 17.141 1 98.44 117 ASP A C 1
ATOM 934 O O . ASP A 1 117 ? -3.5 3.602 17.734 1 98.44 117 ASP A O 1
ATOM 938 N N . LEU A 1 118 ? -2.438 4.07 15.828 1 98.81 118 LEU A N 1
ATOM 939 C CA . LEU A 1 118 ? -3.678 4.359 15.117 1 98.81 118 LEU A CA 1
ATOM 940 C C . LEU A 1 118 ? -4.602 3.148 15.117 1 98.81 118 LEU A C 1
ATOM 942 O O . LEU A 1 118 ? -5.789 3.27 15.438 1 98.81 118 LEU A O 1
ATOM 946 N N . GLU A 1 119 ? -4.062 2.012 14.75 1 98.69 119 GLU A N 1
ATOM 947 C CA . GLU A 1 119 ? -4.93 0.838 14.719 1 98.69 119 GLU A CA 1
ATOM 948 C C . GLU A 1 119 ? -5.48 0.518 16.109 1 98.69 119 GLU A C 1
ATOM 950 O O . GLU A 1 119 ? -6.637 0.113 16.234 1 98.69 119 GLU A O 1
ATOM 955 N N . LEU A 1 120 ? -4.617 0.646 17.172 1 98.69 120 LEU A N 1
ATOM 956 C CA . LEU A 1 120 ? -5.074 0.451 18.547 1 98.69 120 LEU A CA 1
ATOM 957 C C . LEU A 1 120 ? -6.258 1.358 18.859 1 98.69 120 LEU A C 1
ATOM 959 O O . LEU A 1 120 ? -7.242 0.917 19.453 1 98.69 120 LEU A O 1
ATOM 963 N N . ILE A 1 121 ? -6.16 2.596 18.438 1 98.75 121 ILE A N 1
ATOM 964 C CA . ILE A 1 121 ? -7.203 3.582 18.703 1 98.75 121 ILE A CA 1
ATOM 965 C C . ILE A 1 121 ? -8.477 3.193 17.953 1 98.75 121 ILE A C 1
ATOM 967 O O . ILE A 1 121 ? -9.57 3.219 18.516 1 98.75 121 ILE A O 1
ATOM 971 N N . LEU A 1 122 ? -8.367 2.795 16.672 1 98.81 122 LEU A N 1
ATOM 972 C CA . LEU A 1 122 ? -9.523 2.412 15.883 1 98.81 122 LEU A CA 1
ATOM 973 C C . LEU A 1 122 ? -10.25 1.223 16.5 1 98.81 122 LEU A C 1
ATOM 975 O O . LEU A 1 122 ? -11.469 1.236 16.641 1 98.81 122 LEU A O 1
ATOM 979 N N . ARG A 1 123 ? -9.492 0.234 16.953 1 98.38 123 ARG A N 1
ATOM 980 C CA . ARG A 1 123 ? -10.07 -0.971 17.531 1 98.38 123 ARG A CA 1
ATOM 981 C C . ARG A 1 123 ? -10.672 -0.676 18.906 1 98.38 123 ARG A C 1
ATOM 983 O O . ARG A 1 123 ? -11.773 -1.135 19.219 1 98.38 123 ARG A O 1
ATOM 990 N N . ALA A 1 124 ? -9.984 0.135 19.703 1 98.19 124 ALA A N 1
ATOM 991 C CA . ALA A 1 124 ? -10.453 0.476 21.047 1 98.19 124 ALA A CA 1
ATOM 992 C C . ALA A 1 124 ? -11.773 1.237 20.984 1 98.19 124 ALA A C 1
ATOM 994 O O . ALA A 1 124 ? -12.57 1.181 21.922 1 98.19 124 ALA A O 1
ATOM 995 N N . ASN A 1 125 ? -12.016 1.848 19.906 1 97.88 125 ASN A N 1
ATOM 996 C CA . ASN A 1 125 ? -13.219 2.662 19.781 1 97.88 125 ASN A CA 1
ATOM 997 C C . ASN A 1 125 ? -14.25 1.994 18.875 1 97.88 125 ASN A C 1
ATOM 999 O O . ASN A 1 125 ? -15.211 2.635 18.438 1 97.88 125 ASN A O 1
ATOM 1003 N N . SER A 1 126 ? -14.023 0.716 18.484 1 98.12 126 SER A N 1
ATOM 1004 C CA . SER A 1 126 ? -14.938 -0.087 17.688 1 98.12 126 SER A CA 1
ATOM 1005 C C . SER A 1 126 ? -15.273 0.599 16.359 1 98.12 126 SER A C 1
ATOM 1007 O O . SER A 1 126 ? -16.422 0.597 15.922 1 98.12 126 SER A O 1
ATOM 1009 N N . ILE A 1 127 ? -14.242 1.239 15.828 1 98.75 127 ILE A N 1
ATOM 1010 C CA . ILE A 1 127 ? -14.422 1.921 14.555 1 98.75 127 ILE A CA 1
ATOM 1011 C C . ILE A 1 127 ? -14.602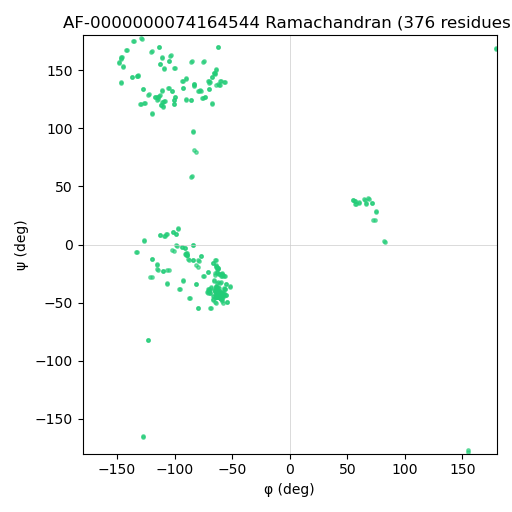 0.893 13.438 1 98.75 127 ILE A C 1
ATOM 1013 O O . ILE A 1 127 ? -13.883 -0.114 13.398 1 98.75 127 ILE A O 1
ATOM 1017 N N . GLU A 1 128 ? -15.5 1.136 12.484 1 98.5 128 GLU A N 1
ATOM 1018 C CA . GLU A 1 128 ? -15.758 0.262 11.344 1 98.5 128 GLU A CA 1
ATOM 1019 C C . GLU A 1 128 ? -15.523 0.994 10.023 1 98.5 128 GLU A C 1
ATOM 1021 O O . GLU A 1 128 ? -15.266 0.365 9 1 98.5 128 GLU A O 1
ATOM 1026 N N . HIS A 1 129 ? -15.688 2.289 10 1 98.75 129 HIS A N 1
ATOM 1027 C CA . HIS A 1 129 ? -15.609 3.121 8.805 1 98.75 129 HIS A CA 1
ATOM 1028 C C . HIS A 1 129 ? -14.625 4.266 8.992 1 98.75 129 HIS A C 1
ATOM 1030 O O . HIS A 1 129 ? -14.75 5.051 9.938 1 98.75 129 HIS A O 1
ATOM 1036 N N . VAL A 1 130 ? -13.617 4.367 8.164 1 98.94 130 VAL A N 1
ATOM 1037 C CA . VAL A 1 130 ? -12.617 5.43 8.211 1 98.94 130 VAL A CA 1
ATOM 1038 C C . VAL A 1 130 ? -12.742 6.316 6.98 1 98.94 130 VAL A C 1
ATOM 1040 O O . VAL A 1 130 ? -12.82 5.82 5.852 1 98.94 130 VAL A O 1
ATOM 1043 N N . ILE A 1 131 ? -12.836 7.602 7.156 1 98.94 131 ILE A N 1
ATOM 1044 C CA . ILE A 1 131 ? -12.758 8.609 6.105 1 98.94 131 ILE A CA 1
ATOM 1045 C C . ILE A 1 131 ? -11.383 9.273 6.121 1 98.94 131 ILE A C 1
ATOM 1047 O O . ILE A 1 131 ? -10.898 9.68 7.176 1 98.94 131 ILE A O 1
ATOM 1051 N N . ILE A 1 132 ? -10.781 9.375 4.922 1 99 132 ILE A N 1
ATOM 1052 C CA . ILE A 1 132 ? -9.391 9.82 4.938 1 99 132 ILE A CA 1
ATOM 1053 C C . ILE A 1 132 ? -9.164 10.844 3.824 1 99 132 ILE A C 1
ATOM 1055 O O . ILE A 1 132 ? -9.734 10.719 2.734 1 99 132 ILE A O 1
ATOM 1059 N N . CYS A 1 133 ? -8.359 11.82 4.051 1 99 133 CYS A N 1
ATOM 1060 C CA . CYS A 1 133 ? -7.77 12.742 3.09 1 99 133 CYS A CA 1
ATOM 1061 C C . CYS A 1 133 ? -6.328 13.07 3.465 1 99 133 CYS A C 1
ATOM 1063 O O . CYS A 1 133 ? -5.871 12.719 4.555 1 99 133 CYS A O 1
ATOM 1065 N N . GLY A 1 134 ? -5.641 13.695 2.498 1 98.88 134 GLY A N 1
ATOM 1066 C CA . GLY A 1 134 ? -4.285 14.055 2.875 1 98.88 134 GLY A CA 1
ATOM 1067 C C . GLY A 1 134 ? -3.35 14.18 1.688 1 98.88 134 GLY A C 1
ATOM 1068 O O . GLY A 1 134 ? -3.781 14.086 0.537 1 98.88 134 GLY A O 1
ATOM 1069 N N . VAL A 1 135 ? -2.119 14.469 2.01 1 98.75 135 VAL A N 1
ATOM 1070 C CA . VAL A 1 135 ? -1.039 14.672 1.051 1 98.75 135 VAL A CA 1
ATOM 1071 C C . VAL A 1 135 ? 0.164 13.812 1.432 1 98.75 135 VAL A C 1
ATOM 1073 O O . VAL A 1 135 ? 0.73 13.977 2.516 1 98.75 135 VAL A O 1
ATOM 1076 N N . SER A 1 136 ? 0.533 12.953 0.5 1 98.31 136 SER A N 1
ATOM 1077 C CA . SER A 1 136 ? 0.095 12.883 -0.89 1 98.31 136 SER A CA 1
ATOM 1078 C C . SER A 1 136 ? -0.874 11.727 -1.109 1 98.31 136 SER A C 1
ATOM 1080 O O . SER A 1 136 ? -0.874 10.758 -0.349 1 98.31 136 SER A O 1
ATOM 1082 N N . THR A 1 137 ? -1.666 11.773 -2.121 1 98.88 137 THR A N 1
ATOM 1083 C CA . THR A 1 137 ? -2.582 10.711 -2.514 1 98.88 137 THR A CA 1
ATOM 1084 C C . THR A 1 137 ? -1.83 9.398 -2.729 1 98.88 137 THR A C 1
ATOM 1086 O O . THR A 1 137 ? -2.252 8.344 -2.242 1 98.88 137 THR A O 1
ATOM 1089 N N . SER A 1 138 ? -0.629 9.477 -3.312 1 98.62 138 SER A N 1
ATOM 1090 C CA . SER A 1 138 ? 0.09 8.312 -3.824 1 98.62 138 SER A CA 1
ATOM 1091 C C . SER A 1 138 ? 0.866 7.609 -2.715 1 98.62 138 SER A C 1
ATOM 1093 O O . SER A 1 138 ? 1.32 6.477 -2.889 1 98.62 138 SER A O 1
ATOM 1095 N N . TYR A 1 139 ? 1.023 8.273 -1.521 1 98.62 139 TYR A N 1
ATOM 1096 C CA . TYR A 1 139 ? 1.874 7.672 -0.5 1 98.62 139 TYR A CA 1
ATOM 1097 C C . TYR A 1 139 ? 1.104 7.465 0.799 1 98.62 139 TYR A C 1
ATOM 1099 O O . TYR A 1 139 ? 0.414 6.457 0.966 1 98.62 139 TYR A O 1
ATOM 1107 N N . VAL A 1 140 ? 0.979 8.508 1.609 1 98.88 140 VAL A N 1
ATOM 1108 C CA . VAL A 1 140 ? 0.365 8.258 2.91 1 98.88 140 VAL A CA 1
ATOM 1109 C C . VAL A 1 140 ? -1.088 7.824 2.721 1 98.88 140 VAL A C 1
ATOM 1111 O O . VAL A 1 140 ? -1.569 6.922 3.404 1 98.88 140 VAL A O 1
ATOM 1114 N N . VAL A 1 141 ? -1.784 8.43 1.802 1 98.94 141 VAL A N 1
ATOM 1115 C CA . VAL A 1 141 ? -3.195 8.102 1.629 1 98.94 141 VAL A CA 1
ATOM 1116 C C . VAL A 1 141 ? -3.338 6.688 1.084 1 98.94 141 VAL A C 1
ATOM 1118 O O . VAL A 1 141 ? -3.986 5.84 1.703 1 98.94 141 VAL A O 1
ATOM 1121 N N . GLU A 1 142 ? -2.701 6.441 0.017 1 98.94 142 GLU A N 1
ATOM 1122 C CA . GLU A 1 142 ? -2.859 5.137 -0.619 1 98.94 142 GLU A CA 1
ATOM 1123 C C . GLU A 1 142 ? -2.33 4.02 0.275 1 98.94 142 GLU A C 1
ATOM 1125 O O . GLU A 1 142 ? -2.984 2.99 0.444 1 98.94 142 GLU A O 1
ATOM 1130 N N . SER A 1 143 ? -1.131 4.215 0.896 1 98.94 143 SER A N 1
ATOM 1131 C CA . SER A 1 143 ? -0.575 3.191 1.775 1 98.94 143 SER A CA 1
ATOM 1132 C C . SER A 1 143 ? -1.51 2.898 2.945 1 98.94 143 SER A C 1
ATOM 1134 O O . SER A 1 143 ? -1.737 1.736 3.289 1 98.94 143 SER A O 1
ATOM 1136 N N . THR A 1 144 ? -2.051 3.922 3.512 1 98.94 144 THR A N 1
ATOM 1137 C CA . THR A 1 144 ? -2.92 3.77 4.672 1 98.94 144 THR A CA 1
ATOM 1138 C C . THR A 1 144 ? -4.234 3.102 4.281 1 98.94 144 THR A C 1
ATOM 1140 O O . THR A 1 144 ? -4.719 2.211 4.98 1 98.94 144 THR A O 1
ATOM 1143 N N . VAL A 1 145 ? -4.801 3.486 3.143 1 98.94 145 VAL A N 1
ATOM 1144 C CA . VAL A 1 145 ? -6.062 2.926 2.672 1 98.94 145 VAL A CA 1
ATOM 1145 C C . VAL A 1 145 ? -5.895 1.435 2.391 1 98.94 145 VAL A C 1
ATOM 1147 O O . VAL A 1 145 ? -6.738 0.623 2.775 1 98.94 145 VAL A O 1
ATOM 1150 N N . ARG A 1 146 ? -4.84 1.073 1.741 1 98.94 146 ARG A N 1
ATOM 1151 C CA . ARG A 1 146 ? -4.578 -0.329 1.435 1 98.94 146 ARG A CA 1
ATOM 1152 C C . ARG A 1 146 ? -4.484 -1.16 2.711 1 98.94 146 ARG A C 1
ATOM 1154 O O . ARG A 1 146 ? -5.066 -2.242 2.795 1 98.94 146 ARG A O 1
ATOM 1161 N N . GLU A 1 147 ? -3.795 -0.667 3.707 1 98.94 147 GLU A N 1
ATOM 1162 C CA . GLU A 1 147 ? -3.645 -1.401 4.961 1 98.94 147 GLU A CA 1
ATOM 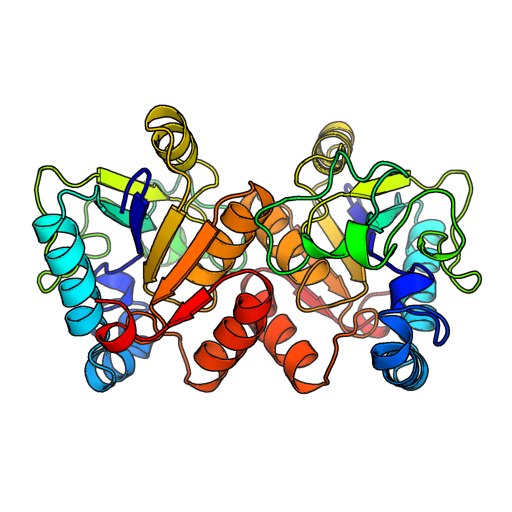1163 C C . GLU A 1 147 ? -4.961 -1.461 5.727 1 98.94 147 GLU A C 1
ATOM 1165 O O . GLU A 1 147 ? -5.305 -2.496 6.305 1 98.94 147 GLU A O 1
ATOM 1170 N N . LEU A 1 148 ? -5.684 -0.365 5.723 1 98.94 148 LEU A N 1
ATOM 1171 C CA . LEU A 1 148 ? -6.992 -0.364 6.375 1 98.94 148 LEU A CA 1
ATOM 1172 C C . LEU A 1 148 ? -7.93 -1.364 5.707 1 98.94 148 LEU A C 1
ATOM 1174 O O . LEU A 1 148 ? -8.617 -2.125 6.391 1 98.94 148 LEU A O 1
ATOM 1178 N N . HIS A 1 149 ? -7.949 -1.36 4.371 1 98.94 149 HIS A N 1
ATOM 1179 C CA . HIS A 1 149 ? -8.766 -2.307 3.619 1 98.94 149 HIS A CA 1
ATOM 1180 C C . HIS A 1 149 ? -8.461 -3.744 4.031 1 98.94 149 HIS A C 1
ATOM 1182 O O . HIS A 1 149 ? -9.375 -4.512 4.34 1 98.94 149 HIS A O 1
ATOM 1188 N N . ASP A 1 150 ? -7.191 -4.094 4.066 1 98.81 150 ASP A N 1
ATOM 1189 C CA . ASP A 1 150 ? -6.789 -5.461 4.375 1 98.81 150 ASP A CA 1
ATOM 1190 C C . ASP A 1 150 ? -7.129 -5.82 5.824 1 98.81 150 ASP A C 1
ATOM 1192 O O . ASP A 1 150 ? -7.188 -6.996 6.18 1 98.81 150 ASP A O 1
ATOM 1196 N N . ARG A 1 151 ? -7.398 -4.859 6.656 1 98.56 151 ARG A N 1
ATOM 1197 C CA . ARG A 1 151 ? -7.781 -5.07 8.047 1 98.56 151 ARG A CA 1
ATOM 1198 C C . ARG A 1 151 ? -9.297 -4.98 8.219 1 98.56 151 ARG A C 1
ATOM 1200 O O . ARG A 1 151 ? -9.797 -4.895 9.344 1 98.56 151 ARG A O 1
ATOM 1207 N N . ASP A 1 152 ? -10.016 -4.922 7.145 1 98.25 152 ASP A N 1
ATOM 1208 C CA . ASP A 1 152 ? -11.461 -5.066 7.043 1 98.25 152 ASP A CA 1
ATOM 1209 C C . ASP A 1 152 ? -12.18 -3.816 7.547 1 98.25 152 ASP A C 1
ATOM 1211 O O . ASP A 1 152 ? -13.266 -3.906 8.109 1 98.25 152 ASP A O 1
ATOM 1215 N N . PHE A 1 153 ? -11.539 -2.631 7.445 1 98.75 153 PHE A N 1
ATOM 1216 C CA . PHE A 1 153 ? -12.25 -1.364 7.59 1 98.75 153 PHE A CA 1
ATOM 1217 C C . PHE A 1 153 ? -12.906 -0.964 6.277 1 98.75 153 PHE A C 1
ATOM 1219 O O . PHE A 1 153 ? -12.336 -1.156 5.203 1 98.75 153 PHE A O 1
ATOM 1226 N N . LYS A 1 154 ? -14.117 -0.471 6.406 1 98.56 154 LYS A N 1
ATOM 1227 C CA . LYS A 1 154 ? -14.633 0.307 5.281 1 98.56 154 LYS A CA 1
ATOM 1228 C C . LYS A 1 154 ? -13.906 1.646 5.164 1 98.56 154 LYS A C 1
ATOM 1230 O O . LYS A 1 154 ? -13.703 2.338 6.164 1 98.56 154 LYS A O 1
ATOM 1235 N N . VAL A 1 155 ? -13.484 2.039 3.965 1 98.88 155 VAL A N 1
ATOM 1236 C CA . VAL A 1 155 ? -12.711 3.27 3.812 1 98.88 155 VAL A CA 1
ATOM 1237 C C . VAL A 1 155 ? -13.352 4.152 2.742 1 98.88 155 VAL A C 1
ATOM 1239 O O . VAL A 1 155 ? -13.758 3.658 1.688 1 98.88 155 VAL A O 1
ATOM 1242 N N . THR A 1 156 ? -13.484 5.375 3.035 1 98.94 156 THR A N 1
ATOM 1243 C CA . THR A 1 156 ? -13.859 6.406 2.076 1 98.94 156 THR A CA 1
ATOM 1244 C C . THR A 1 156 ? -12.734 7.434 1.928 1 98.94 156 THR A C 1
ATOM 1246 O O . THR A 1 156 ? -12.266 7.992 2.92 1 98.94 156 THR A O 1
ATOM 1249 N N . VAL A 1 157 ? -12.328 7.656 0.688 1 99 157 VAL A N 1
ATOM 1250 C CA . VAL A 1 157 ? -11.312 8.656 0.378 1 99 157 VAL A CA 1
ATOM 1251 C C . VAL A 1 157 ? -11.977 9.922 -0.146 1 99 157 VAL A C 1
ATOM 1253 O O . VAL A 1 157 ? -12.766 9.875 -1.088 1 99 157 VAL A O 1
ATOM 1256 N N . ILE A 1 158 ? -11.695 11.031 0.498 1 99 158 ILE A N 1
ATOM 1257 C CA . ILE A 1 158 ? -12.156 12.32 -0.023 1 99 158 ILE A CA 1
ATOM 1258 C C . ILE A 1 158 ? -11.164 12.828 -1.07 1 99 158 ILE A C 1
ATOM 1260 O O . ILE A 1 158 ? -10.211 13.531 -0.739 1 99 158 ILE A O 1
ATOM 1264 N N . ALA A 1 159 ? -11.508 12.578 -2.268 1 98.94 159 ALA A N 1
ATOM 1265 C CA . ALA A 1 159 ? -10.562 12.664 -3.377 1 98.94 159 ALA A CA 1
ATOM 1266 C C . ALA A 1 159 ? -10.031 14.086 -3.543 1 98.94 159 ALA A C 1
ATOM 1268 O O . ALA A 1 159 ? -8.828 14.289 -3.721 1 98.94 159 ALA A O 1
ATOM 1269 N N . ASP A 1 160 ? -10.938 15.055 -3.488 1 98.94 160 ASP A N 1
ATOM 1270 C CA . ASP A 1 160 ? -10.539 16.422 -3.797 1 98.94 160 ASP A CA 1
ATOM 1271 C C . ASP A 1 160 ? -9.93 17.109 -2.572 1 98.94 160 ASP A C 1
ATOM 1273 O O . ASP A 1 160 ? -9.5 18.266 -2.646 1 98.94 160 ASP A O 1
ATOM 1277 N N . ALA A 1 161 ? -9.859 16.406 -1.434 1 98.94 161 ALA A N 1
ATOM 1278 C CA . ALA A 1 161 ? -9.102 16.859 -0.266 1 98.94 161 ALA A CA 1
ATOM 1279 C C . ALA A 1 161 ? -7.766 16.141 -0.166 1 98.94 161 ALA A C 1
ATOM 1281 O O . ALA A 1 161 ? -7.125 16.141 0.888 1 98.94 161 ALA A O 1
ATOM 1282 N N . CYS A 1 162 ? -7.398 15.414 -1.216 1 98.94 162 CYS A N 1
ATOM 1283 C CA . CYS A 1 162 ? -6.09 14.805 -1.407 1 98.94 162 CYS A CA 1
ATOM 1284 C C . CYS A 1 162 ? -5.34 15.461 -2.561 1 98.94 162 CYS A C 1
ATOM 1286 O O . CYS A 1 162 ? -5.953 16.094 -3.42 1 98.94 162 CYS A O 1
ATOM 1288 N N . ASN A 1 163 ? -4.105 15.359 -2.492 1 98.75 163 ASN A N 1
ATOM 1289 C CA . ASN A 1 163 ? -3.264 15.859 -3.576 1 98.75 163 ASN A CA 1
ATOM 1290 C C . ASN A 1 163 ? -1.995 15.023 -3.73 1 98.75 163 ASN A C 1
ATOM 1292 O O . ASN A 1 163 ? -1.639 14.258 -2.838 1 98.75 163 ASN A O 1
ATOM 1296 N N . ALA A 1 164 ? -1.396 15.055 -4.934 1 98.06 164 ALA A N 1
ATOM 1297 C CA . ALA A 1 164 ? -0.136 14.383 -5.246 1 98.06 164 ALA A CA 1
ATOM 1298 C C . ALA A 1 164 ? 0.784 15.297 -6.055 1 98.06 164 ALA A C 1
ATOM 1300 O O . ALA A 1 164 ? 0.432 16.438 -6.348 1 98.06 164 ALA A O 1
ATOM 1301 N N . ALA A 1 165 ? 1.999 14.852 -6.328 1 95.81 165 ALA A N 1
ATOM 1302 C CA . ALA A 1 165 ? 3.014 15.656 -7.004 1 95.81 165 ALA A CA 1
ATOM 1303 C C . ALA A 1 165 ? 2.553 16.062 -8.406 1 95.81 165 ALA A C 1
ATOM 1305 O O . ALA A 1 165 ? 2.998 17.078 -8.945 1 95.81 165 ALA A O 1
ATOM 1306 N N . SER A 1 166 ? 1.674 15.289 -8.984 1 96.69 166 SER A N 1
ATOM 1307 C CA . SER A 1 166 ? 1.094 15.586 -10.289 1 96.69 166 SER A CA 1
ATOM 1308 C C . SER A 1 166 ? -0.355 15.117 -10.367 1 96.69 166 SER A C 1
ATOM 1310 O O . SER A 1 166 ? -0.79 14.281 -9.57 1 96.69 166 SER A O 1
ATOM 1312 N N . GLN A 1 167 ? -1.074 15.672 -11.352 1 97.25 167 GLN A N 1
ATOM 1313 C CA . GLN A 1 167 ? -2.451 15.25 -11.57 1 97.25 167 GLN A CA 1
ATOM 1314 C C . GLN A 1 167 ? -2.512 13.781 -11.984 1 97.25 167 GLN A C 1
ATOM 1316 O O . GLN A 1 167 ? -3.42 13.055 -11.57 1 97.25 167 GLN A O 1
ATOM 1321 N N . GLN A 1 168 ? -1.554 13.383 -12.742 1 97.12 168 GLN A N 1
ATOM 1322 C CA . GLN A 1 168 ? -1.486 12 -13.203 1 97.12 168 GLN A CA 1
ATOM 1323 C C . GLN A 1 168 ? -1.3 11.039 -12.039 1 97.12 168 GLN A C 1
ATOM 1325 O O . GLN A 1 168 ? -1.983 10.016 -11.961 1 97.12 168 GLN A O 1
ATOM 1330 N N . ALA A 1 169 ? -0.408 11.375 -11.148 1 97.19 169 ALA A N 1
ATOM 1331 C CA . ALA A 1 169 ? -0.168 10.539 -9.977 1 97.19 169 ALA A CA 1
ATOM 1332 C C . ALA A 1 169 ? -1.404 10.477 -9.086 1 97.19 169 ALA A C 1
ATOM 1334 O O . ALA A 1 169 ? -1.758 9.406 -8.578 1 97.19 169 ALA A O 1
ATOM 1335 N N . HIS A 1 170 ? -2.023 11.625 -8.938 1 98.62 170 HIS A N 1
ATOM 1336 C CA . HIS A 1 170 ? -3.25 11.719 -8.148 1 98.62 170 HIS A CA 1
ATOM 1337 C C . HIS A 1 170 ? -4.336 10.812 -8.711 1 98.62 170 HIS A C 1
ATOM 1339 O O . HIS A 1 170 ? -4.875 9.969 -7.992 1 98.62 170 HIS A O 1
ATOM 1345 N N . GLU A 1 171 ? -4.578 10.859 -9.953 1 98.5 171 GLU A N 1
ATOM 1346 C CA . GLU A 1 171 ? -5.645 10.109 -10.602 1 98.5 171 GLU A CA 1
ATOM 1347 C C . GLU A 1 171 ? -5.324 8.617 -10.633 1 98.5 171 GLU A C 1
ATOM 1349 O O . GLU A 1 171 ? -6.219 7.781 -10.477 1 98.5 171 GLU A O 1
ATOM 1354 N N . ALA A 1 172 ? -4.09 8.32 -10.883 1 98.25 172 ALA A N 1
ATOM 1355 C CA . ALA A 1 172 ? -3.688 6.918 -10.922 1 98.25 172 ALA A CA 1
ATOM 1356 C C . ALA A 1 172 ? -3.922 6.238 -9.578 1 98.25 172 ALA A C 1
ATOM 1358 O O . ALA A 1 172 ? -4.434 5.117 -9.523 1 98.25 172 ALA A O 1
ATOM 1359 N N . SER A 1 173 ? -3.545 6.926 -8.516 1 98.69 173 SER A N 1
ATOM 1360 C CA . SER A 1 173 ? -3.744 6.391 -7.176 1 98.69 173 SER A CA 1
ATOM 1361 C C . SER A 1 173 ? -5.227 6.207 -6.867 1 98.69 173 SER A C 1
ATOM 1363 O O . SER A 1 173 ? -5.633 5.172 -6.336 1 98.69 173 SER A O 1
ATOM 1365 N N . LEU A 1 174 ? -5.996 7.184 -7.215 1 98.88 174 LEU A N 1
ATOM 1366 C CA . LEU A 1 174 ? -7.43 7.094 -6.961 1 98.88 174 LEU A CA 1
ATOM 1367 C C . LEU A 1 174 ? -8.055 5.961 -7.762 1 98.88 174 LEU A C 1
ATOM 1369 O O . LEU A 1 174 ? -8.969 5.285 -7.285 1 98.88 174 LEU A O 1
ATOM 1373 N N . THR A 1 175 ? -7.621 5.785 -8.953 1 98.38 175 THR A N 1
ATOM 1374 C CA . THR A 1 175 ? -8.117 4.691 -9.781 1 98.38 175 THR A CA 1
ATOM 1375 C C . THR A 1 175 ? -7.824 3.344 -9.133 1 98.38 175 THR A C 1
ATOM 1377 O O . THR A 1 175 ? -8.703 2.492 -9.031 1 98.38 175 THR A O 1
ATOM 1380 N N . ASN A 1 176 ? -6.625 3.145 -8.656 1 97.81 176 ASN A N 1
ATOM 1381 C CA . ASN A 1 176 ? -6.285 1.915 -7.953 1 97.81 176 ASN A CA 1
ATOM 1382 C C . ASN A 1 176 ? -7.133 1.734 -6.699 1 97.81 176 ASN A C 1
ATOM 1384 O O . ASN A 1 176 ? -7.652 0.647 -6.445 1 97.81 176 ASN A O 1
ATOM 1388 N N . LEU A 1 177 ? -7.305 2.795 -5.98 1 98.81 177 LEU A N 1
ATOM 1389 C CA . LEU A 1 177 ? -7.98 2.734 -4.688 1 98.81 177 LEU A CA 1
ATOM 1390 C C . LEU A 1 177 ? -9.477 2.484 -4.871 1 98.81 177 LEU A C 1
ATOM 1392 O O . LEU A 1 177 ? -10.141 1.967 -3.971 1 98.81 177 LEU A O 1
ATOM 1396 N N . SER A 1 178 ? -10.016 2.846 -6.051 1 98.75 178 SER A N 1
ATOM 1397 C CA . SER A 1 178 ? -11.453 2.738 -6.277 1 98.75 178 SER A CA 1
ATOM 1398 C C . SER A 1 178 ? -11.914 1.285 -6.227 1 98.75 178 SER A C 1
ATOM 1400 O O . SER A 1 178 ? -13.109 1.011 -6.094 1 98.75 178 SER A O 1
ATOM 1402 N N . ARG A 1 179 ? -10.984 0.335 -6.27 1 98.06 179 ARG A N 1
ATOM 1403 C CA . ARG A 1 179 ? -11.344 -1.079 -6.219 1 98.06 179 ARG A CA 1
ATOM 1404 C C . ARG A 1 179 ? -11.398 -1.579 -4.781 1 98.06 179 ARG A C 1
ATOM 1406 O O . ARG A 1 179 ? -11.922 -2.664 -4.516 1 98.06 179 ARG A O 1
ATOM 1413 N N . ILE A 1 180 ? -10.938 -0.74 -3.828 1 98.75 180 ILE A N 1
ATOM 1414 C CA . ILE A 1 180 ? -10.875 -1.271 -2.471 1 98.75 180 ILE A CA 1
ATOM 1415 C C . ILE A 1 180 ? -11.477 -0.263 -1.496 1 98.75 180 ILE A C 1
ATOM 1417 O O . ILE A 1 180 ? -11.609 -0.548 -0.304 1 98.75 180 ILE A O 1
ATOM 1421 N N . ALA A 1 181 ? -11.828 0.914 -1.953 1 98.88 181 ALA A N 1
ATOM 1422 C CA . ALA A 1 181 ? -12.406 1.972 -1.133 1 98.88 181 ALA A CA 1
ATOM 1423 C C . ALA A 1 181 ? -13.414 2.793 -1.932 1 98.88 181 ALA A C 1
ATOM 1425 O O . ALA A 1 181 ? -13.43 2.74 -3.164 1 98.88 181 ALA A O 1
ATOM 1426 N N . ASP A 1 182 ? -14.289 3.5 -1.233 1 98.75 182 ASP A N 1
ATOM 1427 C CA . ASP A 1 182 ? -15.148 4.492 -1.877 1 98.75 182 ASP A CA 1
ATOM 1428 C C . ASP A 1 182 ? -14.383 5.793 -2.127 1 98.75 182 ASP A C 1
ATOM 1430 O O . ASP A 1 182 ? -13.688 6.293 -1.238 1 98.75 182 ASP A O 1
ATOM 1434 N N . ILE A 1 183 ? -14.492 6.312 -3.342 1 98.94 183 ILE A N 1
ATOM 1435 C CA . ILE A 1 183 ? -13.852 7.566 -3.725 1 98.94 183 ILE A CA 1
ATOM 1436 C C . ILE A 1 183 ? -14.914 8.633 -3.977 1 98.94 183 ILE A C 1
ATOM 1438 O O . ILE A 1 183 ? -15.781 8.469 -4.836 1 98.94 183 ILE A O 1
ATOM 1442 N N . VAL A 1 184 ? -14.844 9.672 -3.234 1 98.88 184 VAL A N 1
ATOM 1443 C CA . VAL A 1 184 ? -15.883 10.688 -3.361 1 98.88 184 VAL A CA 1
ATOM 1444 C C . VAL A 1 184 ? -15.281 12.078 -3.15 1 98.88 184 VAL A C 1
ATOM 1446 O O . VAL A 1 184 ? -14.242 12.219 -2.506 1 98.88 184 VAL A O 1
ATOM 1449 N N . ASP A 1 185 ? -15.891 13.109 -3.738 1 98.88 185 ASP A N 1
ATOM 1450 C CA . ASP A 1 185 ? -15.531 14.492 -3.453 1 98.88 185 ASP A CA 1
ATOM 1451 C C . ASP A 1 185 ? -16.266 15.016 -2.223 1 98.88 185 ASP A C 1
ATOM 1453 O O . ASP A 1 185 ? -17.359 14.523 -1.889 1 98.88 185 ASP A O 1
ATOM 1457 N N . ILE A 1 186 ? -15.727 16.031 -1.604 1 98.88 186 ILE A N 1
ATOM 1458 C CA . ILE A 1 186 ? -16.172 16.484 -0.293 1 98.88 186 ILE A CA 1
ATOM 1459 C C . ILE A 1 186 ? -17.625 16.953 -0.374 1 98.88 186 ILE A C 1
ATOM 1461 O O . ILE A 1 186 ? -18.438 16.625 0.504 1 98.88 186 ILE A O 1
ATOM 1465 N N . ASP A 1 187 ? -18.047 17.578 -1.459 1 98.62 187 ASP A N 1
ATOM 1466 C CA . ASP A 1 187 ? -19.391 18.125 -1.543 1 98.62 187 ASP A CA 1
ATOM 1467 C C . ASP A 1 187 ? -20.422 17.016 -1.759 1 98.62 187 ASP A C 1
ATOM 1469 O O . ASP A 1 187 ? -21.594 17.172 -1.367 1 98.62 187 ASP A O 1
ATOM 1473 N N . ASP A 1 188 ? -20.031 15.93 -2.363 1 98.56 188 ASP A N 1
ATOM 1474 C CA . ASP A 1 188 ? -20.906 14.781 -2.555 1 98.56 188 ASP A CA 1
ATOM 1475 C C . ASP A 1 188 ? -21 13.93 -1.287 1 98.56 188 ASP A C 1
ATOM 1477 O O . ASP A 1 188 ? -21.922 13.133 -1.128 1 98.56 188 ASP A O 1
ATOM 1481 N N . PHE A 1 189 ? -20.047 14.109 -0.424 1 98.31 189 PHE A N 1
ATOM 1482 C CA . 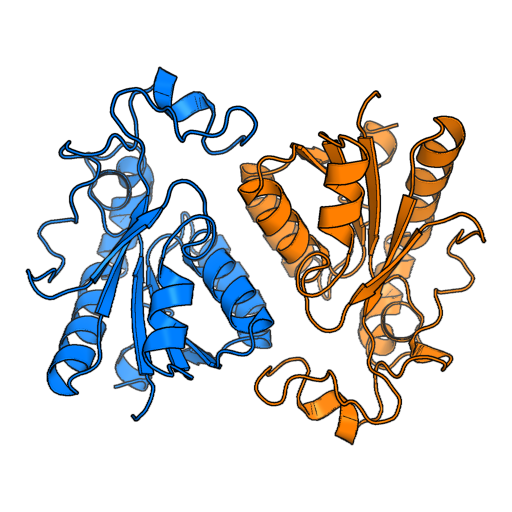PHE A 1 189 ? -19.969 13.305 0.789 1 98.31 189 PHE A CA 1
ATOM 1483 C C . PHE A 1 189 ? -20.812 13.922 1.901 1 98.31 189 PHE A C 1
ATOM 1485 O O . PHE A 1 189 ? -21.531 13.211 2.605 1 98.31 189 PHE A O 1
ATOM 1492 N N . ILE A 1 190 ? -20.766 15.219 2.174 1 96.94 190 ILE A N 1
ATOM 1493 C CA . ILE A 1 190 ? -21.375 15.859 3.33 1 96.94 190 ILE A CA 1
ATOM 1494 C C . ILE A 1 190 ? -22.797 16.297 2.984 1 96.94 190 ILE A C 1
ATOM 1496 O O . ILE A 1 190 ? -23.688 16.281 3.846 1 96.94 190 ILE A O 1
ATOM 1500 N N . MET B 1 1 ? 24.234 -13.18 -3.229 1 68.81 1 MET B N 1
ATOM 1501 C CA . MET B 1 1 ? 23.406 -12.109 -2.656 1 68.81 1 MET B CA 1
ATOM 1502 C C . MET B 1 1 ? 22.875 -12.516 -1.29 1 68.81 1 MET B C 1
ATOM 1504 O O . MET B 1 1 ? 21.906 -13.281 -1.203 1 68.81 1 MET B O 1
ATOM 1508 N N . LYS B 1 2 ? 23.609 -12.398 -0.249 1 78.81 2 LYS B N 1
ATOM 1509 C CA . LYS B 1 2 ? 23.281 -12.859 1.1 1 78.81 2 LYS B CA 1
ATOM 1510 C C . LYS B 1 2 ? 22.047 -12.164 1.64 1 78.81 2 LYS B C 1
ATOM 1512 O O . LYS B 1 2 ? 21.734 -11.031 1.254 1 78.81 2 LYS B O 1
ATOM 1517 N N . ASN B 1 3 ? 21.078 -12.836 2.336 1 97.19 3 ASN B N 1
ATOM 1518 C CA . ASN B 1 3 ? 19.891 -12.398 3.047 1 97.19 3 ASN B CA 1
ATOM 1519 C C . ASN B 1 3 ? 18.828 -11.859 2.084 1 97.19 3 ASN B C 1
ATOM 1521 O O . ASN B 1 3 ? 18.266 -10.797 2.316 1 97.19 3 ASN B O 1
ATOM 1525 N N . THR B 1 4 ? 18.766 -12.641 0.904 1 98.44 4 THR B N 1
ATOM 1526 C CA . THR B 1 4 ? 17.828 -12.289 -0.159 1 98.44 4 THR B CA 1
ATOM 1527 C C . THR B 1 4 ? 16.703 -13.312 -0.239 1 98.44 4 THR B C 1
ATOM 1529 O O . THR B 1 4 ? 16.875 -14.477 0.139 1 98.44 4 THR B O 1
ATOM 1532 N N . PHE B 1 5 ? 15.578 -12.914 -0.683 1 98.81 5 PHE B N 1
ATOM 1533 C CA . PHE B 1 5 ? 14.359 -13.719 -0.765 1 98.81 5 PHE B CA 1
ATOM 1534 C C . PHE B 1 5 ? 13.523 -13.32 -1.975 1 98.81 5 PHE B C 1
ATOM 1536 O O . PHE B 1 5 ? 13.438 -12.133 -2.309 1 98.81 5 PHE B O 1
ATOM 1543 N N . VAL B 1 6 ? 12.93 -14.289 -2.699 1 98.94 6 VAL B N 1
ATOM 1544 C CA . VAL B 1 6 ? 12.133 -14 -3.891 1 98.94 6 VAL B CA 1
ATOM 1545 C C . VAL B 1 6 ? 10.664 -14.289 -3.613 1 98.94 6 VAL B C 1
ATOM 1547 O O . VAL B 1 6 ? 10.32 -15.328 -3.045 1 98.94 6 VAL B O 1
ATOM 1550 N N . ILE B 1 7 ? 9.836 -13.352 -3.984 1 99 7 ILE B N 1
ATOM 1551 C CA . ILE B 1 7 ? 8.383 -13.516 -3.926 1 99 7 ILE B CA 1
ATOM 1552 C C . ILE B 1 7 ? 7.805 -13.5 -5.34 1 99 7 ILE B C 1
ATOM 1554 O O . ILE B 1 7 ? 8.078 -12.578 -6.117 1 99 7 ILE B O 1
ATOM 1558 N N . VAL B 1 8 ? 7.043 -14.5 -5.699 1 99 8 VAL B N 1
ATOM 1559 C CA . VAL B 1 8 ? 6.324 -14.633 -6.961 1 99 8 VAL B CA 1
ATOM 1560 C C . VAL B 1 8 ? 4.824 -14.727 -6.695 1 99 8 VAL B C 1
ATOM 1562 O O . VAL B 1 8 ? 4.332 -15.75 -6.215 1 99 8 VAL B O 1
ATOM 1565 N N . ALA B 1 9 ? 4.121 -13.656 -7.145 1 98.94 9 ALA B N 1
ATOM 1566 C CA . ALA B 1 9 ? 2.801 -13.5 -6.535 1 98.94 9 ALA B CA 1
ATOM 1567 C C . ALA B 1 9 ? 1.695 -13.68 -7.57 1 98.94 9 ALA B C 1
ATOM 1569 O O . ALA B 1 9 ? 1.692 -13.016 -8.609 1 98.94 9 ALA B O 1
ATOM 1570 N N . ASP B 1 10 ? 0.771 -14.586 -7.332 1 98.88 10 ASP B N 1
ATOM 1571 C CA . ASP B 1 10 ? -0.583 -14.719 -7.859 1 98.88 10 ASP B CA 1
ATOM 1572 C C . ASP B 1 10 ? -0.563 -15.141 -9.328 1 98.88 10 ASP B C 1
ATOM 1574 O O . ASP B 1 10 ? -1.371 -14.656 -10.125 1 98.88 10 ASP B O 1
ATOM 1578 N N . PHE B 1 11 ? 0.406 -15.984 -9.656 1 98.88 11 PHE B N 1
ATOM 1579 C CA . PHE B 1 11 ? 0.353 -16.641 -10.953 1 98.88 11 PHE B CA 1
ATOM 1580 C C . PHE B 1 11 ? -0.503 -17.906 -10.891 1 98.88 11 PHE B C 1
ATOM 1582 O O . PHE B 1 11 ? -0.044 -18.984 -11.25 1 98.88 11 PHE B O 1
ATOM 1589 N N . ILE B 1 12 ? -1.706 -17.719 -10.516 1 98.94 12 ILE B N 1
ATOM 1590 C CA . ILE B 1 12 ? -2.674 -18.812 -10.414 1 98.94 12 ILE B CA 1
ATOM 1591 C C . ILE B 1 12 ? -3.625 -18.766 -11.609 1 98.94 12 ILE B C 1
ATOM 1593 O O . ILE B 1 12 ? -3.787 -17.719 -12.242 1 98.94 12 ILE B O 1
ATOM 1597 N N . ASN B 1 13 ? -4.309 -19.828 -11.859 1 98.75 13 ASN B N 1
ATOM 1598 C CA . ASN B 1 13 ? -5.156 -19.969 -13.039 1 98.75 13 ASN B CA 1
ATOM 1599 C C . ASN B 1 13 ? -6.238 -18.891 -13.086 1 98.75 13 ASN B C 1
ATOM 1601 O O . ASN B 1 13 ? -6.453 -18.266 -14.117 1 98.75 13 ASN B O 1
ATOM 1605 N N . GLU B 1 14 ? -6.879 -18.609 -12.016 1 98.5 14 GLU B N 1
ATOM 1606 C CA . GLU B 1 14 ? -7.988 -17.656 -11.938 1 98.5 14 GLU B CA 1
ATOM 1607 C C . GLU B 1 14 ? -7.578 -16.281 -12.461 1 98.5 14 GLU B C 1
ATOM 1609 O O . GLU B 1 14 ? -8.406 -15.555 -13 1 98.5 14 GLU B O 1
ATOM 1614 N N . ILE B 1 15 ? -6.301 -15.977 -12.359 1 98.5 15 ILE B N 1
ATOM 1615 C CA . ILE B 1 15 ? -5.828 -14.617 -12.602 1 98.5 15 ILE B CA 1
ATOM 1616 C C . ILE B 1 15 ? -5.102 -14.555 -13.945 1 98.5 15 ILE B C 1
ATOM 1618 O O . ILE B 1 15 ? -5.258 -13.594 -14.695 1 98.5 15 ILE B O 1
ATOM 1622 N N . VAL B 1 16 ? -4.387 -15.688 -14.336 1 98.56 16 VAL B N 1
ATOM 1623 C CA . VAL B 1 16 ? -3.467 -15.477 -15.445 1 98.56 16 VAL B CA 1
ATOM 1624 C C . VAL B 1 16 ? -3.854 -16.375 -16.609 1 98.56 16 VAL B C 1
ATOM 1626 O O . VAL B 1 16 ? -3.305 -16.25 -17.719 1 98.56 16 VAL B O 1
ATOM 1629 N N . ASP B 1 17 ? -4.734 -17.328 -16.375 1 98.19 17 ASP B N 1
ATOM 1630 C CA . ASP B 1 17 ? -5.227 -18.188 -17.453 1 98.19 17 ASP B CA 1
ATOM 1631 C C . ASP B 1 17 ? -6.477 -17.594 -18.094 1 98.19 17 ASP B C 1
ATOM 1633 O O . ASP B 1 17 ? -7.34 -17.062 -17.406 1 98.19 17 ASP B O 1
ATOM 1637 N N . GLU B 1 18 ? -6.648 -17.719 -19.391 1 97.25 18 GLU B N 1
ATOM 1638 C CA . GLU B 1 18 ? -7.758 -17.125 -20.125 1 97.25 18 GLU B CA 1
ATOM 1639 C C . GLU B 1 18 ? -9.094 -17.719 -19.688 1 97.25 18 GLU B C 1
ATOM 1641 O O . GLU B 1 18 ? -10.141 -17.109 -19.859 1 97.25 18 GLU B O 1
ATOM 1646 N N . LYS B 1 19 ? -9.055 -18.875 -19.062 1 97.56 19 LYS B N 1
ATOM 1647 C CA . LYS B 1 19 ? -10.281 -19.531 -18.609 1 97.56 19 LYS B CA 1
ATOM 1648 C C . LYS B 1 19 ? -10.695 -19.062 -17.219 1 97.56 19 LYS B C 1
ATOM 1650 O O . LYS B 1 19 ? -11.805 -19.328 -16.766 1 97.56 19 LYS B O 1
ATOM 1655 N N . GLY B 1 20 ? -9.773 -18.391 -16.578 1 97.44 20 GLY B N 1
ATOM 1656 C CA . GLY B 1 20 ? -10.062 -17.891 -15.242 1 97.44 20 GLY B CA 1
ATOM 1657 C C . GLY B 1 20 ? -10.984 -16.688 -15.242 1 97.44 20 GLY B C 1
ATOM 1658 O O . GLY B 1 20 ? -11.062 -15.961 -16.234 1 97.44 20 GLY B O 1
ATOM 1659 N N . ALA B 1 21 ? -11.641 -16.422 -14.195 1 95.88 21 ALA B N 1
ATOM 1660 C CA . ALA B 1 21 ? -12.586 -15.312 -14.086 1 95.88 21 ALA B CA 1
ATOM 1661 C C . ALA B 1 21 ? -11.891 -13.977 -14.328 1 95.88 21 ALA B C 1
ATOM 1663 O O . ALA B 1 21 ? -12.438 -13.109 -15.016 1 95.88 21 ALA B O 1
ATOM 1664 N N . PHE B 1 22 ? -10.688 -13.781 -13.828 1 94.81 22 PHE B N 1
ATOM 1665 C CA . PHE B 1 22 ? -9.93 -12.555 -14.016 1 94.81 22 PHE B CA 1
ATOM 1666 C C . PHE B 1 22 ? -9.008 -12.664 -15.227 1 94.81 22 PHE B C 1
ATOM 1668 O O . PHE B 1 22 ? -8.695 -11.664 -15.875 1 94.81 22 PHE B O 1
ATOM 1675 N N . GLY B 1 23 ? -8.57 -13.93 -15.453 1 94.31 23 GLY B N 1
ATOM 1676 C CA . GLY B 1 23 ? -7.707 -14.195 -16.594 1 94.31 23 GLY B CA 1
ATOM 1677 C C . GLY B 1 23 ? -8.336 -13.836 -17.922 1 94.31 23 GLY B C 1
ATOM 1678 O O . GLY B 1 23 ? -7.641 -13.422 -18.859 1 94.31 23 GLY B O 1
ATOM 1679 N N . ALA B 1 24 ? -9.617 -13.883 -17.953 1 90.31 24 ALA B N 1
ATOM 1680 C CA . ALA B 1 24 ? -10.352 -13.523 -19.172 1 90.31 24 ALA B CA 1
ATOM 1681 C C . ALA B 1 24 ? -10.023 -12.102 -19.609 1 90.31 24 ALA B C 1
ATOM 1683 O O . ALA B 1 24 ? -10.023 -11.797 -20.812 1 90.31 24 ALA B O 1
ATOM 1684 N N . HIS B 1 25 ? -9.648 -11.312 -18.703 1 90.19 25 HIS B N 1
ATOM 1685 C CA . HIS B 1 25 ? -9.391 -9.906 -18.984 1 90.19 25 HIS B CA 1
ATOM 1686 C C . HIS B 1 25 ? -7.891 -9.617 -19.016 1 90.19 25 HIS B C 1
ATOM 1688 O O . HIS B 1 25 ? -7.449 -8.664 -19.656 1 90.19 25 HIS B O 1
ATOM 1694 N N . ASN B 1 26 ? -7.117 -10.484 -18.375 1 92.88 26 ASN B N 1
ATOM 1695 C CA . ASN B 1 26 ? -5.711 -10.156 -18.156 1 92.88 26 ASN B CA 1
ATOM 1696 C C . ASN B 1 26 ? -4.793 -11.031 -19 1 92.88 26 ASN B C 1
ATOM 1698 O O . ASN B 1 26 ? -3.664 -10.641 -19.312 1 92.88 26 ASN B O 1
ATOM 1702 N N . ALA B 1 27 ? -5.254 -12.211 -19.422 1 95.94 27 ALA B N 1
ATOM 1703 C CA . ALA B 1 27 ? -4.402 -13.273 -19.953 1 95.94 27 ALA B CA 1
ATOM 1704 C C . ALA B 1 27 ? -3.693 -12.812 -21.219 1 95.94 27 ALA B C 1
ATOM 1706 O O . ALA B 1 27 ? -2.52 -13.133 -21.438 1 95.94 27 ALA B O 1
ATOM 1707 N N . GLN B 1 28 ? -4.371 -12.109 -22.062 1 97.06 28 GLN B N 1
ATOM 1708 C CA . GLN B 1 28 ? -3.768 -11.695 -23.328 1 97.06 28 GLN B CA 1
ATOM 1709 C C . GLN B 1 28 ? -2.582 -10.766 -23.094 1 97.06 28 GLN B C 1
ATOM 1711 O O . GLN B 1 28 ? -1.521 -10.93 -23.703 1 97.06 28 GLN B O 1
ATOM 1716 N N . ARG B 1 29 ? -2.744 -9.828 -22.234 1 97.75 29 ARG B N 1
ATOM 1717 C CA . ARG B 1 29 ? -1.658 -8.898 -21.938 1 97.75 29 ARG B CA 1
ATOM 1718 C C . ARG B 1 29 ? -0.492 -9.625 -21.266 1 97.75 29 ARG B C 1
ATOM 1720 O O . ARG B 1 29 ? 0.671 -9.344 -21.562 1 97.75 29 ARG B O 1
ATOM 1727 N N . ILE B 1 30 ? -0.759 -10.523 -20.406 1 98.31 30 ILE B N 1
ATOM 1728 C CA . ILE B 1 30 ? 0.246 -11.32 -19.719 1 98.31 30 ILE B CA 1
ATOM 1729 C C . ILE B 1 30 ? 1.053 -12.133 -20.734 1 98.31 30 ILE B C 1
ATOM 1731 O O . ILE B 1 30 ? 2.279 -12.211 -20.641 1 98.31 30 ILE B O 1
ATOM 1735 N N . LYS B 1 31 ? 0.327 -12.695 -21.688 1 97.81 31 LYS B N 1
ATOM 1736 C CA . LYS B 1 31 ? 0.969 -13.461 -22.75 1 97.81 31 LYS B CA 1
ATOM 1737 C C . LYS B 1 31 ? 1.812 -12.555 -23.641 1 97.81 31 LYS B C 1
ATOM 1739 O O . LYS B 1 31 ? 2.975 -12.859 -23.922 1 97.81 31 LYS B O 1
ATOM 1744 N N . ASP B 1 32 ? 1.229 -11.422 -24.062 1 98.12 32 ASP B N 1
ATOM 1745 C CA . ASP B 1 32 ? 1.909 -10.492 -24.953 1 98.12 32 ASP B CA 1
ATOM 1746 C C . ASP B 1 32 ? 3.197 -9.961 -24.328 1 98.12 32 ASP B C 1
ATOM 1748 O O . ASP B 1 32 ? 4.195 -9.758 -25.031 1 98.12 32 ASP B O 1
ATOM 1752 N N . ASP B 1 33 ? 3.164 -9.836 -23.062 1 98.5 33 ASP B N 1
ATOM 1753 C CA . ASP B 1 33 ? 4.301 -9.242 -22.359 1 98.5 33 ASP B CA 1
ATOM 1754 C C . ASP B 1 33 ? 5.266 -10.32 -21.875 1 98.5 33 ASP B C 1
ATOM 1756 O O . ASP B 1 33 ? 6.277 -10.016 -21.25 1 98.5 33 ASP B O 1
ATOM 1760 N N . GLU B 1 34 ? 4.922 -11.562 -22.109 1 98.7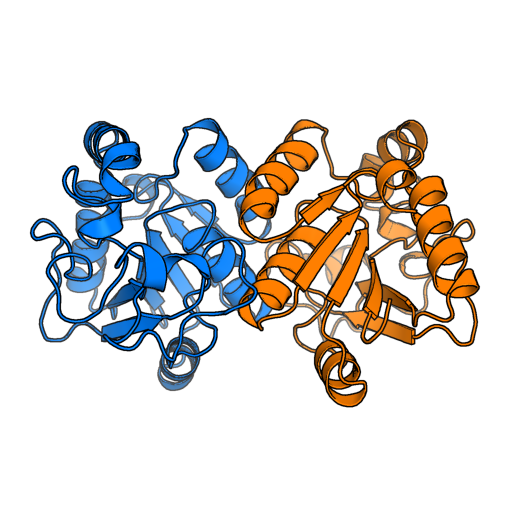5 34 GLU B N 1
ATOM 1761 C CA . GLU B 1 34 ? 5.734 -12.695 -21.688 1 98.75 34 GLU B CA 1
ATOM 1762 C C . GLU B 1 34 ? 6.02 -12.648 -20.188 1 98.75 34 GLU B C 1
ATOM 1764 O O . GLU B 1 34 ? 7.141 -12.914 -19.75 1 98.75 34 GLU B O 1
ATOM 1769 N N . THR B 1 35 ? 5.02 -12.227 -19.453 1 98.88 35 THR B N 1
ATOM 1770 C CA . THR B 1 35 ? 5.156 -11.992 -18.031 1 98.88 35 THR B CA 1
ATOM 1771 C C . THR B 1 35 ? 5.562 -13.273 -17.297 1 98.88 35 THR B C 1
ATOM 1773 O O . THR B 1 35 ? 6.496 -13.266 -16.5 1 98.88 35 THR B O 1
ATOM 1776 N N . MET B 1 36 ? 4.906 -14.391 -17.594 1 98.88 36 MET B N 1
ATOM 1777 C CA . MET B 1 36 ? 5.18 -15.648 -16.906 1 98.88 36 MET B CA 1
ATOM 1778 C C . MET B 1 36 ? 6.562 -16.172 -17.266 1 98.88 36 MET B C 1
ATOM 1780 O O . MET B 1 36 ? 7.27 -16.719 -16.406 1 98.88 36 MET B O 1
ATOM 1784 N N . GLN B 1 37 ? 6.961 -16.016 -18.469 1 98.88 37 GLN B N 1
ATOM 1785 C CA . GLN B 1 37 ? 8.297 -16.422 -18.891 1 98.88 37 GLN B CA 1
ATOM 1786 C C . GLN B 1 37 ? 9.375 -15.641 -18.141 1 98.88 37 GLN B C 1
ATOM 1788 O O . GLN B 1 37 ? 10.375 -16.219 -17.703 1 98.88 37 GLN B O 1
ATOM 1793 N N . LYS B 1 38 ? 9.133 -14.383 -18.016 1 98.94 38 LYS B N 1
ATOM 1794 C CA . LYS B 1 38 ? 10.094 -13.531 -17.312 1 98.94 38 LYS B CA 1
ATOM 1795 C C . LYS B 1 38 ? 10.102 -13.82 -15.812 1 98.94 38 LYS B C 1
ATOM 1797 O O . LYS B 1 38 ? 11.156 -13.781 -15.18 1 98.94 38 LYS B O 1
ATOM 1802 N N . ALA B 1 39 ? 8.953 -14.078 -15.234 1 98.94 39 ALA B N 1
ATOM 1803 C CA . ALA B 1 39 ? 8.906 -14.531 -13.852 1 98.94 39 ALA B CA 1
ATOM 1804 C C . ALA B 1 39 ? 9.688 -15.828 -13.672 1 98.94 39 ALA B C 1
ATOM 1806 O O . ALA B 1 39 ? 10.422 -15.984 -12.695 1 98.94 39 ALA B O 1
ATOM 1807 N N . ASN B 1 40 ? 9.562 -16.766 -14.602 1 98.94 40 ASN B N 1
ATOM 1808 C CA . ASN B 1 40 ? 10.289 -18.031 -14.539 1 98.94 40 ASN B CA 1
ATOM 1809 C C . ASN B 1 40 ? 11.797 -17.828 -14.672 1 98.94 40 ASN B C 1
ATOM 1811 O O . ASN B 1 40 ? 12.586 -18.562 -14.086 1 98.94 40 ASN B O 1
ATOM 1815 N N . LYS B 1 41 ? 12.164 -16.781 -15.422 1 98.94 41 LYS B N 1
ATOM 1816 C CA . LYS B 1 41 ? 13.578 -16.438 -15.477 1 98.94 41 LYS B CA 1
ATOM 1817 C C . LYS B 1 41 ? 14.094 -16.031 -14.094 1 98.94 41 LYS B C 1
ATOM 1819 O O . LYS B 1 41 ? 15.203 -16.406 -13.703 1 98.94 41 LYS B O 1
ATOM 1824 N N . LEU B 1 42 ? 13.352 -15.258 -13.352 1 98.94 42 LEU B N 1
ATOM 1825 C CA . LEU B 1 42 ? 13.703 -14.875 -11.992 1 98.94 42 LEU B CA 1
ATOM 1826 C C . LEU B 1 42 ? 13.797 -16.109 -11.086 1 98.94 42 LEU B C 1
ATOM 1828 O O . LEU B 1 42 ? 14.719 -16.219 -10.281 1 98.94 42 LEU B O 1
ATOM 1832 N N . ILE B 1 43 ? 12.781 -17 -11.227 1 98.94 43 ILE B N 1
ATOM 1833 C CA . ILE B 1 43 ? 12.758 -18.219 -10.445 1 98.94 43 ILE B CA 1
ATOM 1834 C C . ILE B 1 43 ? 14.016 -19.031 -10.711 1 98.94 43 ILE B C 1
ATOM 1836 O O . ILE B 1 43 ? 14.672 -19.5 -9.773 1 98.94 43 ILE B O 1
ATOM 1840 N N . ALA B 1 44 ? 14.344 -19.172 -11.969 1 98.88 44 ALA B N 1
ATOM 1841 C CA . ALA B 1 44 ? 15.547 -19.922 -12.344 1 98.88 44 ALA B CA 1
ATOM 1842 C C . ALA B 1 44 ? 16.797 -19.281 -11.742 1 98.88 44 ALA B C 1
ATOM 1844 O O . ALA B 1 44 ? 17.656 -19.984 -11.219 1 98.88 44 ALA B O 1
ATOM 1845 N N . TRP B 1 45 ? 16.891 -17.984 -11.852 1 98.75 45 TRP B N 1
ATOM 1846 C CA . TRP B 1 45 ? 18.016 -17.266 -11.258 1 98.75 45 TRP B CA 1
ATOM 1847 C C . TRP B 1 45 ? 18.109 -17.531 -9.758 1 98.75 45 TRP B C 1
ATOM 1849 O O . TRP B 1 45 ? 19.203 -17.766 -9.227 1 98.75 45 TRP B O 1
ATOM 1859 N N . ALA B 1 46 ? 17 -17.5 -9.07 1 98.69 46 ALA B N 1
ATOM 1860 C CA . ALA B 1 46 ? 16.953 -17.734 -7.629 1 98.69 46 ALA B CA 1
ATOM 1861 C C . ALA B 1 46 ? 17.469 -19.141 -7.297 1 98.69 46 ALA B C 1
ATOM 1863 O O . ALA B 1 46 ? 18.266 -19.312 -6.367 1 98.69 46 ALA B O 1
ATOM 1864 N N . ARG B 1 47 ? 17.031 -20.109 -8.055 1 98 47 ARG B N 1
ATOM 1865 C CA . ARG B 1 47 ? 17.453 -21.484 -7.844 1 98 47 ARG B CA 1
ATOM 1866 C C . ARG B 1 47 ? 18.969 -21.641 -8.062 1 98 47 ARG B C 1
ATOM 1868 O O . ARG B 1 47 ? 19.656 -22.25 -7.254 1 98 47 ARG B O 1
ATOM 1875 N N . ASP B 1 48 ? 19.391 -21.016 -9.102 1 97.75 48 ASP B N 1
ATOM 1876 C CA . ASP B 1 48 ? 20.812 -21.078 -9.43 1 97.75 48 ASP B CA 1
ATOM 1877 C C . ASP B 1 48 ? 21.656 -20.453 -8.32 1 97.75 48 ASP B C 1
ATOM 1879 O O . ASP B 1 48 ? 22.828 -20.797 -8.156 1 97.75 48 ASP B O 1
ATOM 1883 N N . ASN B 1 49 ? 21.047 -19.609 -7.508 1 97.69 49 ASN B N 1
ATOM 1884 C CA . ASN B 1 49 ? 21.797 -18.891 -6.477 1 97.69 49 ASN B CA 1
ATOM 1885 C C . ASN B 1 49 ? 21.391 -19.344 -5.074 1 97.69 49 ASN B C 1
ATOM 1887 O O . ASN B 1 49 ? 21.719 -18.688 -4.086 1 97.69 49 ASN B O 1
ATOM 1891 N N . SER B 1 50 ? 20.594 -20.391 -5.039 1 97.12 50 SER B N 1
ATOM 1892 C CA . SER B 1 50 ? 20.156 -20.984 -3.777 1 97.12 50 SER B CA 1
ATOM 1893 C C . SER B 1 50 ? 19.391 -19.984 -2.928 1 97.12 50 SER B C 1
ATOM 1895 O O . SER B 1 50 ? 19.578 -19.906 -1.714 1 97.12 50 SER B O 1
ATOM 1897 N N . ILE B 1 51 ? 18.656 -19.188 -3.58 1 98.19 51 ILE B N 1
ATOM 1898 C CA . ILE B 1 51 ? 17.797 -18.203 -2.928 1 98.19 51 ILE B CA 1
ATOM 1899 C C . ILE B 1 51 ? 16.406 -18.797 -2.736 1 98.19 51 ILE B C 1
ATOM 1901 O O . ILE B 1 51 ? 15.852 -19.422 -3.648 1 98.19 51 ILE B O 1
ATOM 1905 N N . GLN B 1 52 ? 15.883 -18.609 -1.558 1 98.06 52 GLN B N 1
ATOM 1906 C CA . GLN B 1 52 ? 14.547 -19.125 -1.264 1 98.06 52 GLN B CA 1
ATOM 1907 C C . GLN B 1 52 ? 13.484 -18.391 -2.072 1 98.06 52 GLN B C 1
ATOM 1909 O O . GLN B 1 52 ? 13.586 -17.172 -2.291 1 98.06 52 GLN B O 1
ATOM 1914 N N . ILE B 1 53 ? 12.461 -19.141 -2.49 1 98.81 53 ILE B N 1
ATOM 1915 C CA . ILE B 1 53 ? 11.352 -18.625 -3.295 1 98.81 53 ILE B CA 1
ATOM 1916 C C . ILE B 1 53 ? 10.031 -18.875 -2.582 1 98.81 53 ILE B C 1
ATOM 1918 O O . ILE B 1 53 ? 9.766 -20 -2.15 1 98.81 53 ILE B O 1
ATOM 1922 N N . ALA B 1 54 ? 9.234 -17.875 -2.451 1 98.94 54 ALA B N 1
ATOM 1923 C CA . ALA B 1 54 ? 7.844 -18.047 -2.041 1 98.94 54 ALA B CA 1
ATOM 1924 C C . ALA B 1 54 ? 6.891 -17.766 -3.201 1 98.94 54 ALA B C 1
ATOM 1926 O O . ALA B 1 54 ? 6.938 -16.703 -3.811 1 98.94 54 ALA B O 1
ATOM 1927 N N . HIS B 1 55 ? 6.09 -18.703 -3.508 1 98.94 55 HIS B N 1
ATOM 1928 C CA . HIS B 1 55 ? 4.93 -18.469 -4.359 1 98.94 55 HIS B CA 1
ATOM 1929 C C . HIS B 1 55 ? 3.707 -18.094 -3.533 1 98.94 55 HIS B C 1
ATOM 1931 O O . HIS B 1 55 ? 3.326 -18.828 -2.613 1 98.94 55 HIS B O 1
ATOM 1937 N N . VAL B 1 56 ? 3.127 -16.953 -3.865 1 98.94 56 VAL B N 1
ATOM 1938 C CA . VAL B 1 56 ? 1.97 -16.422 -3.148 1 98.94 56 VAL B CA 1
ATOM 1939 C C . VAL B 1 56 ? 0.708 -16.625 -3.982 1 98.94 56 VAL B C 1
ATOM 1941 O O . VAL B 1 56 ? 0.718 -16.406 -5.199 1 98.94 56 VAL B O 1
ATOM 1944 N N . LYS B 1 57 ? -0.337 -17.078 -3.365 1 98.88 57 LYS B N 1
ATOM 1945 C CA . LYS B 1 57 ? -1.637 -17.156 -4.023 1 98.88 57 LYS B CA 1
ATOM 1946 C C . LYS B 1 57 ? -2.738 -16.578 -3.139 1 98.88 57 LYS B C 1
ATOM 1948 O O . LYS B 1 57 ? -2.688 -16.719 -1.913 1 98.88 57 LYS B O 1
ATOM 1953 N N . VAL B 1 58 ? -3.701 -15.953 -3.77 1 98.88 58 VAL B N 1
ATOM 1954 C CA . VAL B 1 58 ? -4.914 -15.516 -3.092 1 98.88 58 VAL B CA 1
ATOM 1955 C C . VAL B 1 58 ? -5.996 -16.594 -3.215 1 98.88 58 VAL B C 1
ATOM 1957 O O . VAL B 1 58 ? -6.129 -17.219 -4.266 1 98.88 58 VAL B O 1
ATOM 1960 N N . GLY B 1 59 ? -6.73 -16.781 -2.168 1 98.75 59 GLY B N 1
ATOM 1961 C CA . GLY B 1 59 ? -7.844 -17.719 -2.236 1 98.75 59 GLY B CA 1
ATOM 1962 C C . GLY B 1 59 ? -8.594 -17.844 -0.926 1 98.75 59 GLY B C 1
ATOM 1963 O O . GLY B 1 59 ? -8.141 -17.344 0.107 1 98.75 59 GLY B O 1
ATOM 1964 N N . PHE B 1 60 ? -9.727 -18.484 -0.993 1 98.75 60 PHE B N 1
ATOM 1965 C CA . PHE B 1 60 ? -10.617 -18.703 0.141 1 98.75 60 PHE B CA 1
ATOM 1966 C C . PHE B 1 60 ? -11.055 -20.156 0.207 1 98.75 60 PHE B C 1
ATOM 1968 O O . PHE B 1 60 ? -11.25 -20.797 -0.828 1 98.75 60 PHE B O 1
ATOM 1975 N N . THR B 1 61 ? -11.219 -20.656 1.428 1 98.31 61 THR B N 1
ATOM 1976 C CA . THR B 1 61 ? -11.727 -22.016 1.586 1 98.31 61 THR B CA 1
ATOM 1977 C C . THR B 1 61 ? -13.133 -22.141 1.008 1 98.31 61 THR B C 1
ATOM 1979 O O . THR B 1 61 ? -13.742 -21.141 0.624 1 98.31 61 THR B O 1
ATOM 1982 N N . LYS B 1 62 ? -13.586 -23.328 0.916 1 97.25 62 LYS B N 1
ATOM 1983 C CA . LYS B 1 62 ? -14.859 -23.625 0.266 1 97.25 62 LYS B CA 1
ATOM 1984 C C . LYS B 1 62 ? -15.992 -22.828 0.889 1 97.25 62 LYS B C 1
ATOM 1986 O O . LYS B 1 62 ? -16.906 -22.375 0.185 1 97.25 62 LYS B O 1
ATOM 1991 N N . GLU B 1 63 ? -15.898 -22.609 2.145 1 97.62 63 GLU B N 1
ATOM 1992 C CA . GLU B 1 63 ? -16.969 -21.891 2.844 1 97.62 63 GLU B CA 1
ATOM 1993 C C . GLU B 1 63 ? -16.688 -20.391 2.859 1 97.62 63 GLU B C 1
ATOM 1995 O O . GLU B 1 63 ? -17.516 -19.609 3.355 1 97.62 63 GLU B O 1
ATOM 2000 N N . TYR B 1 64 ? -15.625 -19.891 2.369 1 98.25 64 TYR B N 1
ATOM 2001 C CA . TYR B 1 64 ? -15.25 -18.5 2.242 1 98.25 64 TYR B CA 1
ATOM 2002 C C . TYR B 1 64 ? -15.258 -17.797 3.602 1 98.25 64 TYR B C 1
ATOM 2004 O O . TYR B 1 64 ? -15.648 -16.641 3.707 1 98.25 64 TYR B O 1
ATOM 2012 N N . LYS B 1 65 ? -14.867 -18.547 4.641 1 97.94 65 LYS B N 1
ATOM 2013 C CA . LYS B 1 65 ? -14.898 -18.016 5.996 1 97.94 65 LYS B CA 1
ATOM 2014 C C . LYS B 1 65 ? -13.906 -16.859 6.148 1 97.94 65 LYS B C 1
ATOM 2016 O O . LYS B 1 65 ? -14.125 -15.953 6.961 1 97.94 65 LYS B O 1
ATOM 2021 N N . GLU B 1 66 ? -12.859 -16.844 5.297 1 98.38 66 GLU B N 1
ATOM 2022 C CA . GLU B 1 66 ? -11.805 -15.844 5.383 1 98.38 66 GLU B CA 1
ATOM 2023 C C . GLU B 1 66 ? -12.125 -14.625 4.531 1 98.38 66 GLU B C 1
ATOM 2025 O O . GLU B 1 66 ? -11.414 -13.617 4.574 1 98.38 66 GLU B O 1
ATOM 2030 N N . CYS B 1 67 ? -13.156 -14.68 3.756 1 98.5 67 CYS B N 1
ATOM 2031 C CA . CYS B 1 67 ? -13.453 -13.625 2.791 1 98.5 67 CYS B CA 1
ATOM 2032 C C . CYS B 1 67 ? -14.031 -12.398 3.482 1 98.5 67 CYS B C 1
ATOM 2034 O O . CYS B 1 67 ? -15 -12.508 4.246 1 98.5 67 CYS B O 1
ATOM 2036 N N . SER B 1 68 ? -13.484 -11.312 3.273 1 98.19 68 SER B N 1
ATOM 2037 C CA . SER B 1 68 ? -13.938 -10.055 3.863 1 98.19 68 SER B CA 1
ATOM 2038 C C . SER B 1 68 ? -15.359 -9.727 3.436 1 98.19 68 SER B C 1
ATOM 2040 O O . SER B 1 68 ? -15.703 -9.844 2.258 1 98.19 68 SER B O 1
ATOM 2042 N N . LYS B 1 69 ? -16.188 -9.281 4.324 1 96.56 69 LYS B N 1
ATOM 2043 C CA . LYS B 1 69 ? -17.562 -8.891 4.023 1 96.56 69 LYS B CA 1
ATOM 2044 C C . LYS B 1 69 ? -17.641 -7.41 3.658 1 96.56 69 LYS B C 1
ATOM 2046 O O . LYS B 1 69 ? -18.656 -6.949 3.146 1 96.56 69 LYS B O 1
ATOM 2051 N N . VAL B 1 70 ? -16.547 -6.73 3.83 1 96.56 70 VAL B N 1
ATOM 2052 C CA . VAL B 1 70 ? -16.609 -5.285 3.654 1 96.56 70 VAL B CA 1
ATOM 2053 C C . VAL B 1 70 ? -15.742 -4.867 2.467 1 96.56 70 VAL B C 1
ATOM 2055 O O . VAL B 1 70 ? -15.891 -3.762 1.941 1 96.56 70 VAL B O 1
ATOM 2058 N N . SER B 1 71 ? -14.844 -5.715 2.008 1 98.19 71 SER B N 1
ATOM 2059 C CA . SER B 1 71 ? -13.961 -5.406 0.893 1 98.19 71 SER B CA 1
ATOM 2060 C C . SER B 1 71 ? -14.734 -5.285 -0.414 1 98.19 71 SER B C 1
ATOM 2062 O O . SER B 1 71 ? -15.352 -6.246 -0.867 1 98.19 71 SER B O 1
ATOM 2064 N N . PRO B 1 72 ? -14.688 -4.148 -1.091 1 98.12 72 PRO B N 1
ATOM 2065 C CA . PRO B 1 72 ? -15.312 -4.066 -2.412 1 98.12 72 PRO B CA 1
ATOM 2066 C C . PRO B 1 72 ? -14.734 -5.07 -3.404 1 98.12 72 PRO B C 1
ATOM 2068 O O . PRO B 1 72 ? -15.438 -5.527 -4.309 1 98.12 72 PRO B O 1
ATOM 2071 N N . MET B 1 73 ? -13.531 -5.473 -3.186 1 97.75 73 MET B N 1
ATOM 2072 C CA . MET B 1 73 ? -12.812 -6.355 -4.102 1 97.75 73 MET B CA 1
ATOM 2073 C C . MET B 1 73 ? -13.211 -7.809 -3.887 1 97.75 73 MET B C 1
ATOM 2075 O O . MET B 1 73 ? -13.328 -8.578 -4.844 1 97.75 73 MET B O 1
ATOM 2079 N N . PHE B 1 74 ? -13.5 -8.156 -2.586 1 98.25 74 PHE B N 1
ATOM 2080 C CA . PHE B 1 74 ? -13.555 -9.578 -2.287 1 98.25 74 PHE B CA 1
ATOM 2081 C C . PHE B 1 74 ? -14.961 -10 -1.893 1 98.25 74 PHE B C 1
ATOM 2083 O O . PHE B 1 74 ? -15.32 -11.172 -2.008 1 98.25 74 PHE B O 1
ATOM 2090 N N . LYS B 1 75 ? -15.805 -9.07 -1.442 1 97.62 75 LYS B N 1
ATOM 2091 C CA . LYS B 1 75 ? -17.031 -9.414 -0.726 1 97.62 75 LYS B CA 1
ATOM 2092 C C . LYS B 1 75 ? -17.969 -10.227 -1.61 1 97.62 75 LYS B C 1
ATOM 2094 O O . LYS B 1 75 ? -18.781 -11.008 -1.108 1 97.62 75 LYS B O 1
ATOM 2099 N N . LYS B 1 76 ? -17.828 -10.195 -2.943 1 97.06 76 LYS B N 1
ATOM 2100 C CA . LYS B 1 76 ? -18.75 -10.914 -3.83 1 97.06 76 LYS B CA 1
ATOM 2101 C C . LYS B 1 76 ? -18.156 -12.258 -4.258 1 97.06 76 LYS B C 1
ATOM 2103 O O . LYS B 1 76 ? -18.812 -13.031 -4.953 1 97.06 76 LYS B O 1
ATOM 2108 N N . ALA B 1 77 ? -16.953 -12.578 -3.832 1 97.81 77 ALA B N 1
ATOM 2109 C CA . ALA B 1 77 ? -16.266 -13.789 -4.258 1 97.81 77 ALA B CA 1
ATOM 2110 C C . ALA B 1 77 ? -17.094 -15.031 -3.943 1 97.81 77 ALA B C 1
ATOM 2112 O O . ALA B 1 77 ? -17.219 -15.922 -4.785 1 97.81 77 ALA B O 1
ATOM 2113 N N . PRO B 1 78 ? -17.75 -15.109 -2.723 1 97.81 78 PRO B N 1
ATOM 2114 C CA . PRO B 1 78 ? -18.562 -16.297 -2.443 1 97.81 78 PRO B CA 1
ATOM 2115 C C . PRO B 1 78 ? -19.75 -16.438 -3.398 1 97.81 78 PRO B C 1
ATOM 2117 O O . PRO B 1 78 ? -20.062 -17.547 -3.824 1 97.81 78 PRO B O 1
ATOM 2120 N N . GLU B 1 79 ? -20.312 -15.352 -3.752 1 97.69 79 GLU B N 1
ATOM 2121 C CA . GLU B 1 79 ? -21.484 -15.352 -4.629 1 97.69 79 GLU B CA 1
ATOM 2122 C C . GLU B 1 79 ? -21.125 -15.906 -6.012 1 97.69 79 GLU B C 1
ATOM 2124 O O . GLU B 1 79 ? -21.922 -16.641 -6.609 1 97.69 79 GLU B O 1
ATOM 2129 N N . TYR B 1 80 ? -19.906 -15.617 -6.512 1 96.88 80 TYR B N 1
ATOM 2130 C CA . TYR B 1 80 ? -19.516 -16 -7.867 1 96.88 80 TYR B CA 1
ATOM 2131 C C . TYR B 1 80 ? -18.641 -17.25 -7.859 1 96.88 80 TYR B C 1
ATOM 2133 O O . TYR B 1 80 ? -18.297 -17.781 -8.914 1 96.88 80 TYR B O 1
ATOM 2141 N N . GLY B 1 81 ? -18.312 -17.672 -6.68 1 97.38 81 GLY B N 1
ATOM 2142 C CA . GLY B 1 81 ? -17.516 -18.875 -6.543 1 97.38 81 GLY B CA 1
ATOM 2143 C C . GLY B 1 81 ? -16.109 -18.734 -7.086 1 97.38 81 GLY B C 1
ATOM 2144 O O . GLY B 1 81 ? -15.578 -19.656 -7.695 1 97.38 81 GLY B O 1
ATOM 2145 N N . VAL B 1 82 ? -15.547 -17.484 -6.914 1 97.81 82 VAL B N 1
ATOM 2146 C CA . VAL B 1 82 ? -14.227 -17.25 -7.488 1 97.81 82 VAL B CA 1
ATOM 2147 C C . VAL B 1 82 ? -13.164 -17.375 -6.402 1 97.81 82 VAL B C 1
ATOM 2149 O O . VAL B 1 82 ? -13.461 -17.234 -5.215 1 97.81 82 VAL B O 1
ATOM 2152 N N . LEU B 1 83 ? -11.922 -17.766 -6.758 1 98.56 83 LEU B N 1
ATOM 2153 C CA . LEU B 1 83 ? -10.75 -17.844 -5.891 1 98.56 83 LEU B CA 1
ATOM 2154 C C . LEU B 1 83 ? -10.945 -18.906 -4.812 1 98.56 83 LEU B C 1
ATOM 2156 O O . LEU B 1 83 ? -10.547 -18.703 -3.66 1 98.56 83 LEU B O 1
ATOM 2160 N N . GLN B 1 84 ? -11.555 -19.969 -5.215 1 98.62 84 GLN B N 1
ATOM 2161 C CA . GLN B 1 84 ? -11.781 -21.031 -4.254 1 98.62 84 GLN B CA 1
ATOM 2162 C C . GLN B 1 84 ? -10.57 -21.953 -4.16 1 98.62 84 GLN B C 1
ATOM 2164 O O . GLN B 1 84 ? -10.164 -22.562 -5.156 1 98.62 84 GLN B O 1
ATOM 2169 N N . LEU B 1 85 ? -10.055 -22.109 -2.965 1 98.69 85 LEU B N 1
ATOM 2170 C CA . LEU B 1 85 ? -8.906 -22.984 -2.721 1 98.69 85 LEU B CA 1
ATOM 2171 C C . LEU B 1 85 ? -9.258 -24.438 -2.996 1 98.69 85 LEU B C 1
ATOM 2173 O O . LEU B 1 85 ? -10.398 -24.859 -2.791 1 98.69 85 LEU B O 1
ATOM 2177 N N . GLY B 1 86 ? -8.188 -25.141 -3.467 1 98.19 86 GLY B N 1
ATOM 2178 C CA . GLY B 1 86 ? -8.375 -26.562 -3.715 1 98.19 86 GLY B CA 1
ATOM 2179 C C . GLY B 1 86 ? -9.031 -26.859 -5.051 1 98.19 86 GLY B C 1
ATOM 2180 O O . GLY B 1 86 ? -9.406 -28 -5.332 1 98.19 86 GLY B O 1
ATOM 2181 N N . THR B 1 87 ? -9.297 -25.844 -5.828 1 98.44 87 THR B N 1
ATOM 2182 C CA . THR B 1 87 ? -9.844 -25.984 -7.176 1 98.44 87 THR B CA 1
ATOM 2183 C C . THR B 1 87 ? -8.828 -25.516 -8.219 1 98.44 87 THR B C 1
ATOM 2185 O O . THR B 1 87 ? -7.805 -24.922 -7.875 1 98.44 87 THR B O 1
ATOM 2188 N N . TRP B 1 88 ? -9.133 -25.781 -9.406 1 98.5 88 TRP B N 1
ATOM 2189 C CA . TRP B 1 88 ? -8.312 -25.344 -10.531 1 98.5 88 TRP B CA 1
ATOM 2190 C C . TRP B 1 88 ? -8.023 -23.844 -10.453 1 98.5 88 TRP B C 1
ATOM 2192 O O . TRP B 1 88 ? -6.926 -23.406 -10.789 1 98.5 88 TRP B O 1
ATOM 2202 N N . ALA B 1 89 ? -8.922 -23.094 -10.016 1 98.38 89 ALA B N 1
ATOM 2203 C CA . ALA B 1 89 ? -8.867 -21.641 -9.992 1 98.38 89 ALA B CA 1
ATOM 2204 C C . ALA B 1 89 ? -7.652 -21.141 -9.219 1 98.38 89 ALA B C 1
ATOM 2206 O O . ALA B 1 89 ? -6.988 -20.188 -9.633 1 98.38 89 ALA B O 1
ATOM 2207 N N . THR B 1 90 ? -7.32 -21.828 -8.133 1 98.75 90 THR B N 1
ATOM 2208 C CA . THR B 1 90 ? -6.277 -21.328 -7.254 1 98.75 90 THR B CA 1
ATOM 2209 C C . THR B 1 90 ? -5.012 -22.172 -7.371 1 98.75 90 THR B C 1
ATOM 2211 O O . THR B 1 90 ? -4.078 -22.016 -6.582 1 98.75 90 THR B O 1
ATOM 2214 N N . GLU B 1 91 ? -4.961 -23.094 -8.289 1 98.81 91 GLU B N 1
ATOM 2215 C CA . GLU B 1 91 ? -3.701 -23.75 -8.633 1 98.81 91 GLU B CA 1
ATOM 2216 C C . GLU B 1 91 ? -2.771 -22.797 -9.375 1 98.81 91 GLU B C 1
ATOM 2218 O O . GLU B 1 91 ? -3.225 -21.984 -10.188 1 98.81 91 GLU B O 1
ATOM 2223 N N . PHE B 1 92 ? -1.524 -22.906 -9.047 1 98.88 92 PHE B N 1
ATOM 2224 C CA . PHE B 1 92 ? -0.577 -22.141 -9.852 1 98.88 92 PHE B CA 1
ATOM 2225 C C . PHE B 1 92 ? -0.637 -22.562 -11.312 1 98.88 92 PHE B C 1
ATOM 2227 O O . PHE B 1 92 ? -0.779 -23.75 -11.617 1 98.88 92 PHE B O 1
ATOM 2234 N N . HIS B 1 93 ? -0.542 -21.641 -12.203 1 98.88 93 HIS B N 1
ATOM 2235 C CA . HIS B 1 93 ? -0.581 -21.953 -13.625 1 98.88 93 HIS B CA 1
ATOM 2236 C C . HIS B 1 93 ? 0.505 -22.969 -13.992 1 98.88 93 HIS B C 1
ATOM 2238 O O . HIS B 1 93 ? 1.643 -22.844 -13.531 1 98.88 93 HIS B O 1
ATOM 2244 N N . PRO B 1 94 ? 0.234 -23.906 -14.828 1 98.38 94 PRO B N 1
ATOM 2245 C CA . PRO B 1 94 ? 1.171 -25 -15.109 1 98.38 94 PRO B CA 1
ATOM 2246 C C . PRO B 1 94 ? 2.465 -24.5 -15.758 1 98.38 94 PRO B C 1
ATOM 2248 O O . PRO B 1 94 ? 3.484 -25.203 -15.711 1 98.38 94 PRO B O 1
ATOM 2251 N N . GLN B 1 95 ? 2.465 -23.312 -16.312 1 98.38 95 GLN B N 1
ATOM 2252 C CA . GLN B 1 95 ? 3.662 -22.781 -16.938 1 98.38 95 GLN B CA 1
ATOM 2253 C C . GLN B 1 95 ? 4.633 -22.219 -15.898 1 98.38 95 GLN B C 1
ATOM 2255 O O . GLN B 1 95 ? 5.789 -21.922 -16.219 1 98.38 95 GLN B O 1
ATOM 2260 N N . MET B 1 96 ? 4.148 -22.062 -14.727 1 98.88 96 MET B N 1
ATOM 2261 C CA . MET B 1 96 ? 5.031 -21.547 -13.68 1 98.88 96 MET B CA 1
ATOM 2262 C C . MET B 1 96 ? 5.859 -22.672 -13.062 1 98.88 96 MET B C 1
ATOM 2264 O O . MET B 1 96 ? 5.34 -23.75 -12.797 1 98.88 96 MET B O 1
ATOM 2268 N N . ASP B 1 97 ? 7.117 -22.422 -12.859 1 98.88 97 ASP B N 1
ATOM 2269 C CA . ASP B 1 97 ? 7.996 -23.406 -12.227 1 98.88 97 ASP B CA 1
ATOM 2270 C C . ASP B 1 97 ? 7.852 -23.375 -10.711 1 98.88 97 ASP B C 1
ATOM 2272 O O . ASP B 1 97 ? 8.711 -22.828 -10.008 1 98.88 97 ASP B O 1
ATOM 2276 N N . VAL B 1 98 ? 6.824 -24 -10.219 1 98.88 98 VAL B N 1
ATOM 2277 C CA . VAL B 1 98 ? 6.602 -24.188 -8.789 1 98.88 98 VAL B CA 1
ATOM 2278 C C . VAL B 1 98 ? 7.039 -25.578 -8.375 1 98.88 98 VAL B C 1
ATOM 2280 O O . VAL B 1 98 ? 6.57 -26.578 -8.938 1 98.88 98 VAL B O 1
ATOM 2283 N N . GLN B 1 99 ? 7.859 -25.656 -7.398 1 98.56 99 GLN B N 1
ATOM 2284 C CA . GLN B 1 99 ? 8.398 -26.938 -7 1 98.56 99 GLN B CA 1
ATOM 2285 C C . GLN B 1 99 ? 8.047 -27.266 -5.551 1 98.56 99 GLN B C 1
ATOM 2287 O O . GLN B 1 99 ? 7.66 -26.375 -4.789 1 98.56 99 GLN B O 1
ATOM 2292 N N . GLU B 1 100 ? 8.211 -28.5 -5.133 1 96.94 100 GLU B N 1
ATOM 2293 C CA . GLU B 1 100 ? 7.773 -29.031 -3.848 1 96.94 100 GLU B CA 1
ATOM 2294 C C . GLU B 1 100 ? 8.461 -28.328 -2.688 1 96.94 100 GLU B C 1
ATOM 2296 O O . GLU B 1 100 ? 7.859 -28.109 -1.635 1 96.94 100 GLU B O 1
ATOM 2301 N N . HIS B 1 101 ? 9.648 -27.906 -2.854 1 96.5 101 HIS B N 1
ATOM 2302 C CA . HIS B 1 101 ? 10.414 -27.328 -1.758 1 96.5 101 HIS B CA 1
ATOM 2303 C C . HIS B 1 101 ? 10.195 -25.828 -1.66 1 96.5 101 HIS B C 1
ATOM 2305 O O . HIS B 1 101 ? 10.672 -25.188 -0.727 1 96.5 101 HIS B O 1
ATOM 2311 N N . ASP B 1 102 ? 9.516 -25.297 -2.668 1 98.56 102 ASP B N 1
ATOM 2312 C CA . ASP B 1 102 ? 9.211 -23.875 -2.59 1 98.56 102 ASP B CA 1
ATOM 2313 C C . ASP B 1 102 ? 8.281 -23.578 -1.419 1 98.56 102 ASP B C 1
ATOM 2315 O O . ASP B 1 102 ? 7.484 -24.438 -1.018 1 98.56 102 ASP B O 1
ATOM 2319 N N . ILE B 1 103 ? 8.406 -22.422 -0.893 1 98.75 103 ILE B N 1
ATOM 2320 C CA . ILE B 1 103 ? 7.461 -21.953 0.118 1 98.75 103 ILE B CA 1
ATOM 2321 C C . ILE B 1 103 ? 6.16 -21.516 -0.553 1 98.75 103 ILE B C 1
ATOM 2323 O O . ILE B 1 103 ? 6.18 -20.812 -1.561 1 98.75 103 ILE B O 1
ATOM 2327 N N . ILE B 1 104 ? 5.062 -21.969 -0.034 1 98.88 104 ILE B N 1
ATOM 2328 C CA . ILE B 1 104 ? 3.758 -21.531 -0.526 1 98.88 104 ILE B CA 1
ATOM 2329 C C . ILE B 1 104 ? 3.072 -20.656 0.521 1 98.88 104 ILE B C 1
ATOM 2331 O O . ILE B 1 104 ? 2.924 -21.062 1.677 1 98.88 104 ILE B O 1
ATOM 2335 N N . ILE B 1 105 ? 2.721 -19.453 0.161 1 98.88 105 ILE B N 1
ATOM 2336 C CA . ILE B 1 105 ? 1.987 -18.531 1.013 1 98.88 105 ILE B CA 1
ATOM 2337 C C . ILE B 1 105 ? 0.568 -18.359 0.479 1 98.88 105 ILE B C 1
ATOM 2339 O O . ILE B 1 105 ? 0.376 -17.906 -0.657 1 98.88 105 ILE B O 1
ATOM 2343 N N . THR B 1 106 ? -0.419 -18.688 1.218 1 98.88 106 THR B N 1
ATOM 2344 C CA . THR B 1 106 ? -1.813 -18.422 0.887 1 98.88 106 THR B CA 1
ATOM 2345 C C . THR B 1 106 ? -2.318 -17.203 1.643 1 98.88 106 THR B C 1
ATOM 2347 O O . THR B 1 106 ? -2.275 -17.156 2.875 1 98.88 106 THR B O 1
ATOM 2350 N N . LYS B 1 107 ? -2.736 -16.266 0.876 1 98.88 107 LYS B N 1
ATOM 2351 C CA . LYS B 1 107 ? -3.271 -15.039 1.466 1 98.88 107 LYS B CA 1
ATOM 2352 C C . LYS B 1 107 ? -4.773 -14.922 1.228 1 98.88 107 LYS B C 1
ATOM 2354 O O . LYS B 1 107 ? -5.305 -15.516 0.285 1 98.88 107 LYS B O 1
ATOM 2359 N N . HIS B 1 108 ? -5.441 -14.031 2.078 1 98.81 108 HIS B N 1
ATOM 2360 C CA . HIS B 1 108 ? -6.887 -13.852 1.969 1 98.81 108 HIS B CA 1
ATOM 2361 C C . HIS B 1 108 ? -7.246 -12.383 1.802 1 98.81 108 HIS B C 1
ATOM 2363 O O . HIS B 1 108 ? -8.422 -12.016 1.815 1 98.81 108 HIS B O 1
ATOM 2369 N N . ARG B 1 109 ? -6.238 -11.547 1.719 1 98.75 109 ARG B N 1
ATOM 2370 C CA . ARG B 1 109 ? -6.332 -10.125 1.418 1 98.75 109 ARG B CA 1
ATOM 2371 C C . ARG B 1 109 ? -5.418 -9.742 0.257 1 98.75 109 ARG B C 1
ATOM 2373 O O . ARG B 1 109 ? -4.992 -10.609 -0.51 1 98.75 109 ARG B O 1
ATOM 2380 N N . VAL B 1 110 ? -5.156 -8.445 0.056 1 98.88 110 VAL B N 1
ATOM 2381 C CA . VAL B 1 110 ? -4.395 -8.016 -1.111 1 98.88 110 VAL B CA 1
ATOM 2382 C C . VAL B 1 110 ? -2.902 -8.227 -0.866 1 98.88 110 VAL B C 1
ATOM 2384 O O . VAL B 1 110 ? -2.234 -8.922 -1.633 1 98.88 110 VAL B O 1
ATOM 2387 N N . SER B 1 111 ? -2.385 -7.676 0.216 1 98.88 111 SER B N 1
ATOM 2388 C CA . SER B 1 111 ? -0.966 -7.797 0.538 1 98.88 111 SER B CA 1
ATOM 2389 C C . SER B 1 111 ? -0.592 -9.242 0.85 1 98.88 111 SER B C 1
ATOM 2391 O O . SER B 1 111 ? -1.369 -9.969 1.472 1 98.88 111 SER B O 1
ATOM 2393 N N . ALA B 1 112 ? 0.616 -9.609 0.515 1 98.88 112 ALA B N 1
ATOM 2394 C CA . ALA B 1 112 ? 1.11 -10.945 0.823 1 98.88 112 ALA B CA 1
ATOM 2395 C C . ALA B 1 112 ? 1.497 -11.062 2.295 1 98.88 112 ALA B C 1
ATOM 2397 O O . ALA B 1 112 ? 1.723 -12.164 2.797 1 98.88 112 ALA B O 1
ATOM 2398 N N . LEU B 1 113 ? 1.531 -9.961 3.016 1 98.88 113 LEU B N 1
ATOM 2399 C CA . LEU B 1 113 ? 2.072 -9.969 4.371 1 98.88 113 LEU B CA 1
ATOM 2400 C C . LEU B 1 113 ? 0.958 -10.125 5.398 1 98.88 113 LEU B C 1
ATOM 2402 O O . LEU B 1 113 ? 1.121 -10.836 6.395 1 98.88 113 LEU B O 1
ATOM 2406 N N . TYR B 1 114 ? -0.194 -9.508 5.203 1 98.38 114 TYR B N 1
ATOM 2407 C CA . TYR B 1 114 ? -1.214 -9.461 6.246 1 98.38 114 TYR B CA 1
ATOM 2408 C C . TYR B 1 114 ? -1.896 -10.812 6.402 1 98.38 114 TYR B C 1
ATOM 2410 O O . TYR B 1 114 ? -2.404 -11.375 5.434 1 98.38 114 TYR B O 1
ATOM 2418 N N . GLY B 1 115 ? -1.907 -11.273 7.535 1 97.94 115 GLY B N 1
ATOM 2419 C CA . GLY B 1 115 ? -2.617 -12.508 7.844 1 97.94 115 GLY B CA 1
ATOM 2420 C C . GLY B 1 115 ? -1.914 -13.742 7.32 1 97.94 115 GLY B C 1
ATOM 2421 O O . GLY B 1 115 ? -2.555 -14.766 7.066 1 97.94 115 GLY B O 1
ATOM 2422 N N . THR B 1 116 ? -0.63 -13.695 7.039 1 98.69 116 THR B N 1
ATOM 2423 C CA . THR B 1 116 ? 0.152 -14.82 6.547 1 98.69 116 THR B CA 1
ATOM 2424 C C . THR B 1 116 ? 1.411 -15.016 7.387 1 98.69 116 THR B C 1
ATOM 2426 O O . THR B 1 116 ? 1.679 -14.227 8.305 1 98.69 116 THR B O 1
ATOM 2429 N N . ASP B 1 117 ? 2.168 -16.031 7.082 1 98.44 117 ASP B N 1
ATOM 2430 C CA . ASP B 1 117 ? 3.404 -16.281 7.824 1 98.44 117 ASP B CA 1
ATOM 2431 C C . ASP B 1 117 ? 4.609 -15.711 7.078 1 98.44 117 ASP B C 1
ATOM 2433 O O . ASP B 1 117 ? 5.754 -15.977 7.445 1 98.44 117 ASP B O 1
ATOM 2437 N N . LEU B 1 118 ? 4.402 -14.859 6.07 1 98.81 118 LEU B N 1
ATOM 2438 C CA . LEU B 1 118 ? 5.5 -14.398 5.223 1 98.81 118 LEU B CA 1
ATOM 2439 C C . LEU B 1 118 ? 6.504 -13.586 6.031 1 98.81 118 LEU B C 1
ATOM 2441 O O . LEU B 1 118 ? 7.711 -13.82 5.953 1 98.81 118 LEU B O 1
ATOM 2445 N N . GLU B 1 119 ? 5.992 -12.617 6.766 1 98.69 119 GLU B N 1
ATOM 2446 C CA . GLU B 1 119 ? 6.93 -11.797 7.527 1 98.69 119 GLU B CA 1
ATOM 2447 C C . GLU B 1 119 ? 7.699 -12.633 8.539 1 98.69 119 GLU B C 1
ATOM 2449 O O . GLU B 1 119 ? 8.891 -12.406 8.766 1 98.69 119 GLU B O 1
ATOM 2454 N N . LEU B 1 120 ? 6.992 -13.609 9.227 1 98.69 120 LEU B N 1
ATOM 2455 C CA . LEU B 1 120 ? 7.656 -14.516 10.156 1 98.69 120 LEU B CA 1
ATOM 2456 C C . LEU B 1 120 ? 8.805 -15.25 9.469 1 98.69 120 LEU B C 1
ATOM 2458 O O . LEU B 1 120 ? 9.891 -15.367 10.031 1 98.69 120 LEU B O 1
ATOM 2462 N N . ILE B 1 121 ? 8.562 -15.711 8.258 1 98.81 121 ILE B N 1
ATOM 2463 C CA . ILE B 1 121 ? 9.555 -16.453 7.492 1 98.81 121 ILE B CA 1
ATOM 2464 C C . ILE B 1 121 ? 10.734 -15.547 7.148 1 98.81 121 ILE B C 1
ATOM 2466 O O . ILE B 1 121 ? 11.891 -15.93 7.32 1 98.81 121 ILE B O 1
ATOM 2470 N N . LEU B 1 122 ? 10.461 -14.312 6.707 1 98.81 122 LEU B N 1
ATOM 2471 C CA . LEU B 1 122 ? 11.516 -13.375 6.344 1 98.81 122 LEU B CA 1
ATOM 2472 C C . LEU B 1 122 ? 12.406 -13.062 7.547 1 98.81 122 LEU B C 1
ATOM 2474 O O . LEU B 1 122 ? 13.633 -13.102 7.441 1 98.81 122 LEU B O 1
ATOM 2478 N N . ARG B 1 123 ? 11.805 -12.844 8.695 1 98.38 123 ARG B N 1
ATOM 2479 C CA . ARG B 1 123 ? 12.547 -12.508 9.914 1 98.38 123 ARG B CA 1
ATOM 2480 C C . ARG B 1 123 ? 13.32 -13.711 10.43 1 98.38 123 ARG B C 1
ATOM 2482 O O . ARG B 1 123 ? 14.484 -13.594 10.812 1 98.38 123 ARG B O 1
ATOM 2489 N N . ALA B 1 124 ? 12.703 -14.883 10.391 1 98.19 124 ALA B N 1
ATOM 2490 C CA . ALA B 1 124 ? 13.336 -16.109 10.875 1 98.19 124 ALA B CA 1
ATOM 2491 C C . ALA B 1 124 ? 14.578 -16.438 10.055 1 98.19 124 ALA B C 1
ATOM 2493 O O . ALA B 1 124 ? 15.5 -17.094 10.555 1 98.19 124 ALA B O 1
ATOM 2494 N N . ASN B 1 125 ? 14.609 -15.977 8.883 1 97.88 125 ASN B N 1
ATOM 2495 C CA . ASN B 1 125 ? 15.719 -16.297 7.992 1 97.88 125 ASN B CA 1
ATOM 2496 C C . ASN B 1 125 ? 16.656 -15.102 7.809 1 97.88 125 ASN B C 1
ATOM 2498 O O . ASN B 1 125 ? 17.484 -15.094 6.898 1 97.88 125 ASN B O 1
ATOM 2502 N N . SER B 1 126 ? 16.469 -14.016 8.594 1 98.12 126 SER B N 1
ATOM 2503 C CA . SER B 1 126 ? 17.312 -12.828 8.594 1 98.12 126 SER B CA 1
ATOM 2504 C C . SER B 1 126 ? 17.406 -12.203 7.207 1 98.12 126 SER B C 1
ATOM 2506 O O . SER B 1 126 ? 18.469 -11.781 6.773 1 98.12 126 SER B O 1
ATOM 2508 N N . ILE B 1 127 ? 16.266 -12.266 6.531 1 98.75 127 ILE B N 1
ATOM 2509 C CA . ILE B 1 127 ? 16.203 -11.688 5.195 1 98.75 127 ILE B CA 1
ATOM 2510 C C . ILE B 1 127 ? 16.266 -10.164 5.293 1 98.75 127 ILE B C 1
ATOM 2512 O O . ILE B 1 127 ? 15.633 -9.555 6.156 1 98.75 127 ILE B O 1
ATOM 2516 N N . GLU B 1 128 ? 17.016 -9.5 4.395 1 98.5 128 GLU B N 1
ATOM 2517 C CA . GLU B 1 128 ? 17.156 -8.047 4.34 1 98.5 128 GLU B CA 1
ATOM 2518 C C . GLU B 1 128 ? 16.672 -7.496 2.998 1 98.5 128 GLU B C 1
ATOM 2520 O O . GLU B 1 128 ? 16.312 -6.32 2.896 1 98.5 128 GLU B O 1
ATOM 2525 N N . HIS B 1 129 ? 16.75 -8.266 1.954 1 98.69 129 HIS B N 1
ATOM 2526 C CA . HIS B 1 129 ? 16.438 -7.863 0.587 1 98.69 129 HIS B CA 1
ATOM 2527 C C . HIS B 1 129 ? 15.414 -8.797 -0.044 1 98.69 129 HIS B C 1
ATOM 2529 O O . HIS B 1 129 ? 15.617 -10.016 -0.092 1 98.69 129 HIS B O 1
ATOM 2535 N N . VAL B 1 130 ? 14.297 -8.289 -0.488 1 98.94 130 VAL B N 1
ATOM 2536 C CA . VAL B 1 130 ? 13.242 -9.062 -1.133 1 98.94 130 VAL B CA 1
ATOM 2537 C C . VAL B 1 130 ? 13.117 -8.648 -2.596 1 98.94 130 VAL B C 1
ATOM 2539 O O . VAL B 1 130 ? 13.055 -7.457 -2.908 1 98.94 130 VAL B O 1
ATOM 2542 N N . ILE B 1 131 ? 13.148 -9.578 -3.502 1 98.94 131 ILE B N 1
ATOM 2543 C CA . ILE B 1 131 ? 12.852 -9.398 -4.918 1 98.94 131 ILE B CA 1
ATOM 2544 C C . ILE B 1 131 ? 11.445 -9.914 -5.219 1 98.94 131 ILE B C 1
ATOM 2546 O O . ILE B 1 131 ? 11.086 -11.031 -4.82 1 98.94 131 ILE B O 1
ATOM 2550 N N . ILE B 1 132 ? 10.664 -9.094 -5.945 1 99 132 ILE B N 1
ATOM 2551 C CA . ILE B 1 132 ? 9.266 -9.484 -6.078 1 99 132 ILE B CA 1
ATOM 2552 C C . ILE B 1 132 ? 8.805 -9.266 -7.52 1 99 132 ILE B C 1
ATOM 2554 O O . ILE B 1 132 ? 9.211 -8.297 -8.164 1 99 132 ILE B O 1
ATOM 2558 N N . CYS B 1 133 ? 7.98 -10.109 -8.023 1 99 133 CYS B N 1
ATOM 2559 C CA . CYS B 1 133 ? 7.188 -9.977 -9.242 1 99 133 CYS B CA 1
ATOM 2560 C C . CYS B 1 133 ? 5.797 -10.57 -9.055 1 99 133 CYS B C 1
ATOM 2562 O O . CYS B 1 133 ? 5.531 -11.234 -8.055 1 99 133 CYS B O 1
ATOM 2564 N N . GLY B 1 134 ? 4.934 -10.25 -10.031 1 98.88 134 GLY B N 1
ATOM 2565 C CA . GLY B 1 134 ? 3.625 -10.867 -9.891 1 98.88 134 GLY B CA 1
ATOM 2566 C C . GLY B 1 134 ? 2.52 -10.086 -10.578 1 98.88 134 GLY B C 1
ATOM 2567 O O . GLY B 1 134 ? 2.787 -9.102 -11.266 1 98.88 134 GLY B O 1
ATOM 2568 N N . VAL B 1 135 ? 1.322 -10.602 -10.406 1 98.75 135 VAL B N 1
ATOM 2569 C CA . VAL B 1 135 ? 0.102 -10.062 -11 1 98.75 135 VAL B CA 1
ATOM 2570 C C . VAL B 1 135 ? -0.967 -9.906 -9.922 1 98.75 135 VAL B C 1
ATOM 2572 O O . VAL B 1 135 ? -1.376 -10.891 -9.297 1 98.75 135 VAL B O 1
ATOM 2575 N N . SER B 1 136 ? -1.406 -8.672 -9.773 1 98.31 136 SER B N 1
ATOM 2576 C CA . SER B 1 136 ? -1.17 -7.516 -10.633 1 98.31 136 SER B CA 1
ATOM 2577 C C . SER B 1 136 ? -0.16 -6.559 -10.008 1 98.31 136 SER B C 1
ATOM 2579 O O . SER B 1 136 ? 0.021 -6.547 -8.789 1 98.31 136 SER B O 1
ATOM 2581 N N . THR B 1 137 ? 0.472 -5.75 -10.781 1 98.88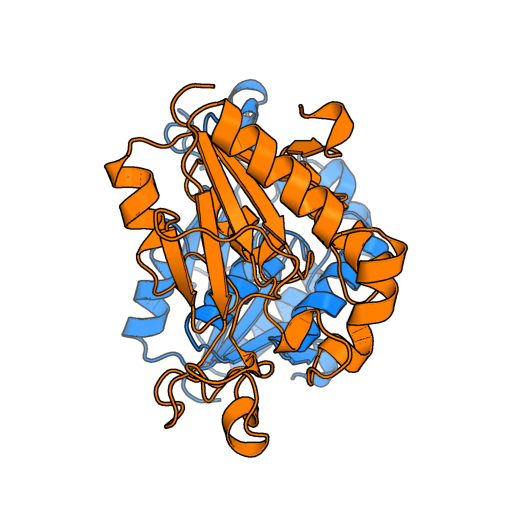 137 THR B N 1
ATOM 2582 C CA . THR B 1 137 ? 1.396 -4.715 -10.328 1 98.88 137 THR B CA 1
ATOM 2583 C C . THR B 1 137 ? 0.715 -3.783 -9.328 1 98.88 137 THR B C 1
ATOM 2585 O O . THR B 1 137 ? 1.278 -3.477 -8.273 1 98.88 137 THR B O 1
ATOM 2588 N N . SER B 1 138 ? -0.567 -3.459 -9.562 1 98.62 138 SER B N 1
ATOM 2589 C CA . SER B 1 138 ? -1.27 -2.387 -8.859 1 98.62 138 SER B CA 1
ATOM 2590 C C . SER B 1 138 ? -1.824 -2.867 -7.527 1 98.62 138 SER B C 1
ATOM 2592 O O . SER B 1 138 ? -2.221 -2.059 -6.684 1 98.62 138 SER B O 1
ATOM 2594 N N . TYR B 1 139 ? -1.849 -4.219 -7.289 1 98.62 139 TYR B N 1
ATOM 2595 C CA . TYR B 1 139 ? -2.498 -4.699 -6.078 1 98.62 139 TYR B CA 1
ATOM 2596 C C . TYR B 1 139 ? -1.537 -5.527 -5.234 1 98.62 139 TYR B C 1
ATOM 2598 O O . TYR B 1 139 ? -0.761 -4.98 -4.445 1 98.62 139 TYR B O 1
ATOM 2606 N N . VAL B 1 140 ? -1.365 -6.805 -5.562 1 98.88 140 VAL B N 1
ATOM 2607 C CA . VAL B 1 140 ? -0.55 -7.613 -4.664 1 98.88 140 VAL B CA 1
ATOM 2608 C C . VAL B 1 140 ? 0.887 -7.098 -4.664 1 98.88 140 VAL B C 1
ATOM 2610 O O . VAL B 1 140 ? 1.527 -7.031 -3.611 1 98.88 140 VAL B O 1
ATOM 2613 N N . VAL B 1 141 ? 1.392 -6.707 -5.797 1 98.94 141 VAL B N 1
ATOM 2614 C CA . VAL B 1 141 ? 2.783 -6.273 -5.859 1 98.94 141 VAL B CA 1
ATOM 2615 C C . VAL B 1 141 ? 2.945 -4.953 -5.109 1 98.94 141 VAL B C 1
ATOM 2617 O O . VAL B 1 141 ? 3.736 -4.859 -4.168 1 98.94 141 VAL B O 1
ATOM 2620 N N . GLU B 1 142 ? 2.18 -4.012 -5.473 1 98.94 142 GLU B N 1
ATOM 2621 C CA . GLU B 1 142 ? 2.338 -2.693 -4.867 1 98.94 142 GLU B CA 1
ATOM 2622 C C . GLU B 1 142 ? 2.027 -2.727 -3.375 1 98.94 142 GLU B C 1
ATOM 2624 O O . GLU B 1 142 ? 2.771 -2.168 -2.566 1 98.94 142 GLU B O 1
ATOM 2629 N N . SER B 1 143 ? 0.916 -3.416 -2.973 1 98.94 143 SER B N 1
ATOM 2630 C CA . SER B 1 143 ? 0.571 -3.5 -1.558 1 98.94 143 SER B CA 1
ATOM 2631 C C . SER B 1 143 ? 1.688 -4.16 -0.756 1 98.94 143 SER B C 1
ATOM 2633 O O . SER B 1 143 ? 2.047 -3.688 0.324 1 98.94 143 SER B O 1
ATOM 2635 N N . THR B 1 144 ? 2.23 -5.203 -1.283 1 98.94 144 THR B N 1
ATOM 2636 C CA . THR B 1 144 ? 3.27 -5.949 -0.583 1 98.94 144 THR B CA 1
ATOM 2637 C C . THR B 1 144 ? 4.559 -5.133 -0.499 1 98.94 144 THR B C 1
ATOM 2639 O O . THR B 1 144 ? 5.203 -5.09 0.55 1 98.94 144 THR B O 1
ATOM 2642 N N . VAL B 1 145 ? 4.922 -4.449 -1.575 1 98.94 145 VAL B N 1
ATOM 2643 C CA . VAL B 1 145 ? 6.137 -3.643 -1.613 1 98.94 145 VAL B CA 1
ATOM 2644 C C . VAL B 1 145 ? 6.035 -2.504 -0.602 1 98.94 145 VAL B C 1
ATOM 2646 O O . VAL B 1 145 ? 6.984 -2.238 0.141 1 98.94 145 VAL B O 1
ATOM 2649 N N . ARG B 1 146 ? 4.926 -1.849 -0.569 1 98.94 146 ARG B N 1
ATOM 2650 C CA . ARG B 1 146 ? 4.719 -0.752 0.373 1 98.94 146 ARG B CA 1
ATOM 2651 C C . ARG B 1 146 ? 4.875 -1.231 1.812 1 98.94 146 ARG B C 1
ATOM 2653 O O . ARG B 1 146 ? 5.535 -0.579 2.621 1 98.94 146 ARG B O 1
ATOM 2660 N N . GLU B 1 147 ? 4.309 -2.365 2.137 1 98.94 147 GLU B N 1
ATOM 2661 C CA . GLU B 1 147 ? 4.391 -2.891 3.496 1 98.94 147 GLU B CA 1
ATOM 2662 C C . GLU B 1 147 ? 5.805 -3.361 3.82 1 98.94 147 GLU B C 1
ATOM 2664 O O . GLU B 1 147 ? 6.301 -3.141 4.93 1 98.94 147 GLU B O 1
ATOM 2669 N N . LEU B 1 148 ? 6.445 -3.992 2.861 1 98.94 148 LEU B N 1
ATOM 2670 C CA . LEU B 1 148 ? 7.828 -4.406 3.064 1 98.94 148 LEU B CA 1
ATOM 2671 C C . LEU B 1 148 ? 8.727 -3.197 3.299 1 98.94 148 LEU B C 1
ATOM 2673 O O . LEU B 1 148 ? 9.562 -3.207 4.207 1 98.94 148 LEU B O 1
ATOM 2677 N N . HIS B 1 149 ? 8.555 -2.154 2.475 1 98.94 149 HIS B N 1
ATOM 2678 C CA . HIS B 1 149 ? 9.32 -0.922 2.635 1 98.94 149 HIS B CA 1
ATOM 2679 C C . HIS B 1 149 ? 9.18 -0.366 4.047 1 98.94 149 HIS B C 1
ATOM 2681 O O . HIS B 1 149 ? 10.18 -0.065 4.703 1 98.94 149 HIS B O 1
ATOM 2687 N N . ASP B 1 150 ? 7.953 -0.263 4.523 1 98.81 150 ASP B N 1
ATOM 2688 C CA . ASP B 1 150 ? 7.699 0.32 5.836 1 98.81 150 ASP B CA 1
ATOM 2689 C C . ASP B 1 150 ? 8.266 -0.561 6.949 1 98.81 150 ASP B C 1
ATOM 2691 O O . ASP B 1 150 ? 8.461 -0.099 8.078 1 98.81 150 ASP B O 1
ATOM 2695 N N . ARG B 1 151 ? 8.586 -1.785 6.668 1 98.56 151 ARG B N 1
ATOM 2696 C CA . ARG B 1 151 ? 9.18 -2.711 7.629 1 98.56 151 ARG B CA 1
ATOM 2697 C C . ARG B 1 151 ? 10.688 -2.797 7.445 1 98.56 151 ARG B C 1
ATOM 2699 O O . ARG B 1 151 ? 11.336 -3.691 7.992 1 98.56 151 ARG B O 1
ATOM 2706 N N . ASP B 1 152 ? 11.242 -1.946 6.633 1 98.25 152 ASP B N 1
ATOM 2707 C CA . ASP B 1 152 ? 12.664 -1.677 6.477 1 98.25 152 ASP B CA 1
ATOM 2708 C C . ASP B 1 152 ? 13.359 -2.803 5.707 1 98.25 152 ASP B C 1
ATOM 2710 O O . ASP B 1 152 ? 14.516 -3.117 5.969 1 98.25 152 ASP B O 1
ATOM 2714 N N . PHE B 1 153 ? 12.625 -3.508 4.816 1 98.75 153 PHE B N 1
ATOM 2715 C CA . PHE B 1 153 ? 13.258 -4.359 3.816 1 98.75 153 PHE B CA 1
ATOM 2716 C C . PHE B 1 153 ? 13.688 -3.541 2.607 1 98.75 153 PHE B C 1
ATOM 2718 O O . PHE B 1 153 ? 12.984 -2.623 2.186 1 98.75 153 PHE B O 1
ATOM 2725 N N . LYS B 1 154 ? 14.867 -3.861 2.131 1 98.56 154 LYS B N 1
ATOM 2726 C CA . LYS B 1 154 ? 15.156 -3.436 0.765 1 98.56 154 LYS B CA 1
ATOM 2727 C C . LYS B 1 154 ? 14.328 -4.23 -0.244 1 98.56 154 LYS B C 1
ATOM 2729 O O . LYS B 1 154 ? 14.219 -5.453 -0.141 1 98.56 154 LYS B O 1
ATOM 2734 N N . VAL B 1 155 ? 13.711 -3.568 -1.215 1 98.88 155 VAL B N 1
ATOM 2735 C CA . VAL B 1 155 ? 12.844 -4.273 -2.152 1 98.88 155 VAL B CA 1
ATOM 2736 C C . VAL B 1 155 ? 13.258 -3.945 -3.586 1 98.88 155 VAL B C 1
ATOM 2738 O O . VAL B 1 155 ? 13.539 -2.791 -3.908 1 98.88 155 VAL B O 1
ATOM 2741 N N . THR B 1 156 ? 13.344 -4.934 -4.379 1 98.94 156 THR B N 1
ATOM 2742 C CA . THR B 1 156 ? 13.492 -4.809 -5.824 1 98.94 156 THR B CA 1
ATOM 2743 C C . THR B 1 156 ? 12.297 -5.414 -6.547 1 98.94 156 THR B C 1
ATOM 2745 O O . THR B 1 156 ? 11.938 -6.57 -6.312 1 98.94 156 THR B O 1
ATOM 2748 N N . VAL B 1 157 ? 11.695 -4.613 -7.418 1 99 157 VAL B N 1
ATOM 2749 C CA . VAL B 1 157 ? 10.57 -5.066 -8.234 1 99 157 VAL B CA 1
ATOM 2750 C C . VAL B 1 157 ? 11.062 -5.406 -9.641 1 99 157 VAL B C 1
ATOM 2752 O O . VAL B 1 157 ? 11.719 -4.586 -10.289 1 99 157 VAL B O 1
ATOM 2755 N N . ILE B 1 158 ? 10.805 -6.613 -10.07 1 99 158 ILE B N 1
ATOM 2756 C CA . ILE B 1 158 ? 11.086 -6.98 -11.453 1 99 158 ILE B CA 1
ATOM 2757 C C . ILE B 1 158 ? 9.93 -6.555 -12.344 1 99 158 ILE B C 1
ATOM 2759 O O . ILE B 1 158 ? 8.977 -7.316 -12.547 1 99 158 ILE B O 1
ATOM 2763 N N . ALA B 1 159 ? 10.102 -5.441 -12.93 1 98.94 159 ALA B N 1
ATOM 2764 C CA . ALA B 1 159 ? 9 -4.699 -13.539 1 98.94 159 ALA B CA 1
ATOM 2765 C C . ALA B 1 159 ? 8.352 -5.496 -14.664 1 98.94 159 ALA B C 1
ATOM 2767 O O . ALA B 1 159 ? 7.125 -5.574 -14.75 1 98.94 159 ALA B O 1
ATOM 2768 N N . ASP B 1 160 ? 9.195 -6.082 -15.523 1 98.94 160 ASP B N 1
ATOM 2769 C CA . ASP B 1 160 ? 8.656 -6.727 -16.719 1 98.94 160 ASP B CA 1
ATOM 2770 C C . ASP B 1 160 ? 8.188 -8.148 -16.406 1 98.94 160 ASP B C 1
ATOM 2772 O O . ASP B 1 160 ? 7.684 -8.844 -17.297 1 98.94 160 ASP B O 1
ATOM 2776 N N . ALA B 1 161 ? 8.328 -8.602 -15.164 1 98.94 161 ALA B N 1
ATOM 2777 C CA . ALA B 1 161 ? 7.723 -9.852 -14.688 1 98.94 161 ALA B CA 1
ATOM 2778 C C . ALA B 1 161 ? 6.465 -9.57 -13.867 1 98.94 161 ALA B C 1
ATOM 2780 O O . ALA B 1 161 ? 5.984 -10.445 -13.141 1 98.94 161 ALA B O 1
ATOM 2781 N N . CYS B 1 162 ? 6 -8.328 -13.898 1 98.94 162 CYS B N 1
ATOM 2782 C CA . CYS B 1 162 ? 4.727 -7.887 -13.352 1 98.94 162 CYS B CA 1
ATOM 2783 C C . CYS B 1 162 ? 3.771 -7.453 -14.453 1 98.94 162 CYS B C 1
ATOM 2785 O O . CYS B 1 162 ? 4.207 -7.141 -15.57 1 98.94 162 CYS B O 1
ATOM 2787 N N . ASN B 1 163 ? 2.566 -7.527 -14.156 1 98.75 163 ASN B N 1
ATOM 2788 C CA . ASN B 1 163 ? 1.543 -7.055 -15.086 1 98.75 163 ASN B CA 1
ATOM 2789 C C . ASN B 1 163 ? 0.327 -6.504 -14.344 1 98.75 163 ASN B C 1
ATOM 2791 O O . ASN B 1 163 ? 0.16 -6.742 -13.148 1 98.75 163 ASN B O 1
ATOM 2795 N N . ALA B 1 164 ? -0.43 -5.629 -15.016 1 98.06 164 ALA B N 1
ATOM 2796 C CA . ALA B 1 164 ? -1.67 -5.051 -14.5 1 98.06 164 ALA B CA 1
ATOM 2797 C C . ALA B 1 164 ? -2.76 -5.055 -15.57 1 98.06 164 ALA B C 1
ATOM 2799 O O . ALA B 1 164 ? -2.545 -5.535 -16.688 1 98.06 164 ALA B O 1
ATOM 2800 N N . ALA B 1 165 ? -3.971 -4.641 -15.211 1 95.81 165 ALA B N 1
ATOM 2801 C CA . ALA B 1 165 ? -5.129 -4.684 -16.109 1 95.81 165 ALA B CA 1
ATOM 2802 C C . ALA B 1 165 ? -4.902 -3.82 -17.344 1 95.81 165 ALA B C 1
ATOM 2804 O O . ALA B 1 165 ? -5.488 -4.07 -18.391 1 95.81 165 ALA B O 1
ATOM 2805 N N . SER B 1 166 ? -4.062 -2.832 -17.234 1 96.75 166 SER B N 1
ATOM 2806 C CA . SER B 1 166 ? -3.699 -1.966 -18.344 1 96.75 166 SER B CA 1
ATOM 2807 C C . SER B 1 166 ? -2.248 -1.51 -18.234 1 96.75 166 SER B C 1
ATOM 2809 O O . SER B 1 166 ? -1.647 -1.575 -17.172 1 96.75 166 SER B O 1
ATOM 2811 N N . GLN B 1 167 ? -1.72 -1.051 -19.375 1 97.25 167 GLN B N 1
ATOM 2812 C CA . GLN B 1 167 ? -0.363 -0.515 -19.391 1 97.25 167 GLN B CA 1
ATOM 2813 C C . GLN B 1 167 ? -0.257 0.726 -18.5 1 97.25 167 GLN B C 1
ATOM 2815 O O . GLN B 1 167 ? 0.748 0.922 -17.812 1 97.25 167 GLN B O 1
ATOM 2820 N N . GLN B 1 168 ? -1.282 1.497 -18.516 1 97.12 168 GLN B N 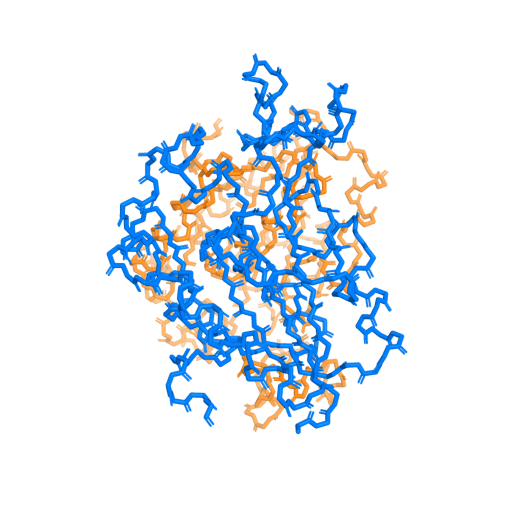1
ATOM 2821 C CA . GLN B 1 168 ? -1.317 2.719 -17.719 1 97.12 168 GLN B CA 1
ATOM 2822 C C . GLN B 1 168 ? -1.266 2.402 -16.234 1 97.12 168 GLN B C 1
ATOM 2824 O O . GLN B 1 168 ? -0.507 3.025 -15.484 1 97.12 168 GLN B O 1
ATOM 2829 N N . ALA B 1 169 ? -2.047 1.441 -15.82 1 97.19 169 ALA B N 1
ATOM 2830 C CA . ALA B 1 169 ? -2.057 1.035 -14.414 1 97.19 169 ALA B CA 1
ATOM 2831 C C . ALA B 1 169 ? -0.702 0.467 -14 1 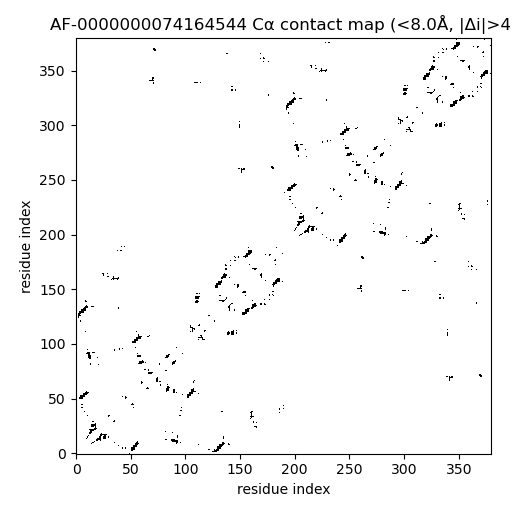97.19 169 ALA B C 1
ATOM 2833 O O . ALA B 1 169 ? -0.203 0.765 -12.914 1 97.19 169 ALA B O 1
ATOM 2834 N N . HIS B 1 170 ? -0.146 -0.33 -14.883 1 98.62 170 HIS B N 1
ATOM 2835 C CA . HIS B 1 170 ? 1.169 -0.918 -14.664 1 98.62 170 HIS B CA 1
ATOM 2836 C C . HIS B 1 170 ? 2.229 0.161 -14.453 1 98.62 170 HIS B C 1
ATOM 2838 O O . HIS B 1 170 ? 2.924 0.169 -13.438 1 98.62 170 HIS B O 1
ATOM 2844 N N . GLU B 1 171 ? 2.281 1.104 -15.297 1 98.5 171 GLU B N 1
ATOM 2845 C CA . GLU B 1 171 ? 3.293 2.156 -15.266 1 98.5 171 GLU B CA 1
ATOM 2846 C C . GLU B 1 171 ? 3.078 3.094 -14.078 1 98.5 171 GLU B C 1
ATOM 2848 O O . GLU B 1 171 ? 4.043 3.557 -13.461 1 98.5 171 GLU B O 1
ATOM 2853 N N . ALA B 1 172 ? 1.844 3.387 -13.812 1 98.25 172 ALA B N 1
ATOM 2854 C CA . ALA B 1 172 ? 1.537 4.27 -12.695 1 98.25 172 ALA B CA 1
ATOM 2855 C C . ALA B 1 172 ? 2.01 3.666 -11.375 1 98.25 172 ALA B C 1
ATOM 2857 O O . ALA B 1 172 ? 2.602 4.359 -10.539 1 98.25 172 ALA B O 1
ATOM 2858 N N . SER B 1 173 ? 1.743 2.387 -11.203 1 98.75 173 SER B N 1
ATOM 2859 C CA . SER B 1 173 ? 2.168 1.696 -9.992 1 98.75 173 SER B CA 1
ATOM 2860 C C . SER B 1 173 ? 3.688 1.668 -9.875 1 98.75 173 SER B C 1
ATOM 2862 O O . SER B 1 173 ? 4.238 1.927 -8.805 1 98.75 173 SER B O 1
ATOM 2864 N N . LEU B 1 174 ? 4.332 1.381 -10.961 1 98.88 174 LEU B N 1
ATOM 2865 C CA . LEU B 1 174 ? 5.793 1.337 -10.945 1 98.88 174 LEU B CA 1
ATOM 2866 C C . LEU B 1 174 ? 6.371 2.715 -10.641 1 98.88 174 LEU B C 1
ATOM 2868 O O . LEU B 1 174 ? 7.391 2.828 -9.953 1 98.88 174 LEU B O 1
ATOM 2872 N N . THR B 1 175 ? 5.785 3.719 -11.18 1 98.38 175 THR B N 1
ATOM 2873 C CA . THR B 1 175 ? 6.23 5.082 -10.906 1 98.38 175 THR B CA 1
ATOM 2874 C C . THR B 1 175 ? 6.125 5.398 -9.414 1 98.38 175 THR B C 1
ATOM 2876 O O . THR B 1 175 ? 7.074 5.918 -8.82 1 98.38 175 THR B O 1
ATOM 2879 N N . ASN B 1 176 ? 5.027 5.074 -8.805 1 97.81 176 ASN B N 1
ATOM 2880 C CA . ASN B 1 176 ? 4.879 5.27 -7.367 1 97.81 176 ASN B CA 1
ATOM 2881 C C . ASN B 1 176 ? 5.91 4.469 -6.578 1 97.81 176 ASN B C 1
ATOM 2883 O O . ASN B 1 176 ? 6.535 4.992 -5.656 1 97.81 176 ASN B O 1
ATOM 2887 N N . LEU B 1 177 ? 6.109 3.258 -6.988 1 98.81 177 LEU B N 1
ATOM 2888 C CA . LEU B 1 177 ? 6.969 2.342 -6.25 1 98.81 177 LEU B CA 1
ATOM 2889 C C . LEU B 1 177 ? 8.438 2.744 -6.387 1 98.81 177 LEU B C 1
ATOM 2891 O O . LEU B 1 177 ? 9.258 2.408 -5.527 1 98.81 177 LEU B O 1
ATOM 2895 N N . SER B 1 178 ? 8.758 3.48 -7.461 1 98.75 178 SER B N 1
ATOM 2896 C CA . SER B 1 178 ? 10.148 3.826 -7.727 1 98.75 178 SER B CA 1
ATOM 2897 C C . SER B 1 178 ? 10.719 4.727 -6.633 1 98.75 178 SER B C 1
ATOM 2899 O O . SER B 1 178 ? 11.938 4.875 -6.516 1 98.75 178 SER B O 1
ATOM 2901 N N . ARG B 1 179 ? 9.875 5.277 -5.781 1 98.06 179 ARG B N 1
ATOM 2902 C CA . ARG B 1 179 ? 10.336 6.148 -4.703 1 98.06 179 ARG B CA 1
ATOM 2903 C C . ARG B 1 179 ? 10.633 5.348 -3.441 1 98.06 179 ARG B C 1
ATOM 2905 O O . ARG B 1 179 ? 11.258 5.855 -2.51 1 98.06 179 ARG B O 1
ATOM 2912 N N . ILE B 1 180 ? 10.25 4.055 -3.449 1 98.75 180 ILE B N 1
ATOM 2913 C CA . ILE B 1 180 ? 10.422 3.322 -2.199 1 98.75 180 ILE B CA 1
ATOM 2914 C C . ILE B 1 180 ? 11.094 1.977 -2.477 1 98.75 180 ILE B C 1
ATOM 2916 O O . ILE B 1 180 ? 11.414 1.235 -1.546 1 98.75 180 ILE B O 1
ATOM 2920 N N . ALA B 1 181 ? 11.297 1.622 -3.719 1 98.88 181 ALA B N 1
ATOM 2921 C CA . ALA B 1 181 ? 11.914 0.363 -4.125 1 98.88 181 ALA B CA 1
ATOM 2922 C C . ALA B 1 181 ? 12.734 0.54 -5.398 1 98.88 181 ALA B C 1
ATOM 2924 O O . ALA B 1 181 ? 12.57 1.531 -6.117 1 98.88 181 ALA B O 1
ATOM 2925 N N . ASP B 1 182 ? 13.656 -0.379 -5.652 1 98.75 182 ASP B N 1
ATOM 2926 C CA . ASP B 1 182 ? 14.328 -0.442 -6.945 1 98.75 182 ASP B CA 1
ATOM 2927 C C . ASP B 1 182 ? 13.445 -1.112 -7.992 1 98.75 182 ASP B C 1
ATOM 2929 O O . ASP B 1 182 ? 12.852 -2.16 -7.734 1 98.75 182 ASP B O 1
ATOM 2933 N N . ILE B 1 183 ? 13.344 -0.48 -9.156 1 98.94 183 ILE B N 1
ATOM 2934 C CA . ILE B 1 183 ? 12.562 -1.01 -10.273 1 98.94 183 ILE B CA 1
ATOM 2935 C C . ILE B 1 183 ? 13.5 -1.411 -11.406 1 98.94 183 ILE B C 1
ATOM 2937 O O . ILE B 1 183 ? 14.242 -0.579 -11.93 1 98.94 183 ILE B O 1
ATOM 2941 N N . VAL B 1 184 ? 13.461 -2.645 -11.75 1 98.88 184 VAL B N 1
ATOM 2942 C CA . VAL B 1 184 ? 14.406 -3.109 -12.766 1 98.88 184 VAL B CA 1
ATOM 2943 C C . VAL B 1 184 ? 13.742 -4.18 -13.633 1 98.88 184 VAL B C 1
ATOM 2945 O O . VAL B 1 184 ? 12.797 -4.84 -13.203 1 98.88 184 VAL B O 1
ATOM 2948 N N . ASP B 1 185 ? 14.18 -4.332 -14.883 1 98.88 185 ASP B N 1
ATOM 2949 C CA . ASP B 1 185 ? 13.766 -5.441 -15.742 1 98.88 185 ASP B CA 1
ATOM 2950 C C . ASP B 1 185 ? 14.641 -6.672 -15.5 1 98.88 185 ASP B C 1
ATOM 2952 O O . ASP B 1 185 ? 15.789 -6.551 -15.078 1 98.88 185 ASP B O 1
ATOM 2956 N N . ILE B 1 186 ? 14.117 -7.824 -15.836 1 98.88 186 ILE B N 1
ATOM 2957 C CA . ILE B 1 186 ? 14.719 -9.102 -15.461 1 98.88 186 ILE B CA 1
ATOM 2958 C C . ILE B 1 186 ? 16.109 -9.219 -16.078 1 98.88 186 ILE B C 1
ATOM 2960 O O . ILE B 1 186 ? 17.047 -9.648 -15.414 1 98.88 186 ILE B O 1
ATOM 2964 N N . ASP B 1 187 ? 16.312 -8.742 -17.297 1 98.62 187 ASP B N 1
ATOM 2965 C CA . ASP B 1 187 ? 17.594 -8.922 -17.969 1 98.62 187 ASP B CA 1
ATOM 2966 C C . ASP B 1 187 ? 18.656 -7.992 -17.391 1 98.62 187 ASP B C 1
ATOM 2968 O O . ASP B 1 187 ? 19.844 -8.305 -17.438 1 98.62 187 ASP B O 1
ATOM 2972 N N . ASP B 1 188 ? 18.25 -6.871 -16.844 1 98.56 188 ASP B N 1
ATOM 2973 C CA . ASP B 1 188 ? 19.172 -5.945 -16.203 1 98.56 188 ASP B CA 1
ATOM 2974 C C . ASP B 1 188 ? 19.5 -6.395 -14.781 1 98.56 188 ASP B C 1
ATOM 2976 O O . ASP B 1 188 ? 20.5 -5.949 -14.195 1 98.56 188 ASP B O 1
ATOM 2980 N N . PHE B 1 189 ? 18.688 -7.246 -14.258 1 98.31 189 PHE B N 1
ATOM 2981 C CA . PHE B 1 189 ? 18.844 -7.691 -12.875 1 98.31 189 PHE B CA 1
ATOM 2982 C C . PHE B 1 189 ? 19.797 -8.883 -12.797 1 98.31 189 PHE B C 1
ATOM 2984 O O . PHE B 1 189 ? 20.656 -8.938 -11.914 1 98.31 189 PHE B O 1
ATOM 2991 N N . ILE B 1 190 ? 19.703 -9.906 -13.633 1 96.88 190 ILE B N 1
ATOM 2992 C CA . ILE B 1 190 ? 20.438 -11.156 -13.516 1 96.88 190 ILE B CA 1
ATOM 2993 C C . ILE B 1 190 ? 21.75 -11.055 -14.273 1 96.88 190 ILE B C 1
ATOM 2995 O O . ILE B 1 190 ? 22.75 -11.656 -13.867 1 96.88 190 ILE B O 1
#

Organism: Francisella tularensis subsp. tularensis (strain SCHU S4 / Schu 4) (NCBI:txid177416)

Secondary structure (DSSP, 8-state):
-TTEEEEEE--BHHHHSTTSTTHHHHHHHHHHTTHHHHHHHHHHHHHHTT-EEEEEEE-B-TT-TTS-SS-TTTTTHHHHT-SBTTSGGGSBPTTS---TTSEEEEESSSSSSTTSSHHHHHHHTT--EEEEEEE-IIIIIHHHHHHHHHTT-EEEEEEEEEE-SSHHHHHHHHHHHTTTSEEE-HHHH-/-TTEEEEEE--BHHHHSTTSTTHHHHHHHHHHTTHHHHHHHHHHHHHHTT-EEEEEEE-B-TT-TTS-SS-TTTTTHHHHT-SBTTSGGGSBPTTS---TTSEEEEESSSSSSTTSSHHHHHHHTT--EEEEEEE-IIIIIHHHHHHHHHTT-EEEEEEEEEE-SSHHHHHHHHHHHTTTSEEE-HHHH-

Sequence (380 aa):
MKNTFVIVADFINEIVDEKGAFGAHNAQRIKDDETMQKANKLIAWARDNSIQIAHVKVGFTKEYKECSKVSPMFKKAPEYGVLQLGTWATEFHPQMDVQEHDIIITKHRVSALYGTDLELILRANSIEHVIICGVSTSYVVESTVRELHDRDFKVTVIADACNAASQQAHEASLTNLSRIADIVDIDDFIMKNTFVIVADFINEIVDEKGAFGAHNAQRIKDDETMQKANKLIAWARDNSIQIAHVKVGFTKEYKECSKVSPMFKKAPEYGVLQLGTWATEFHPQMDVQEHDIIITKHRVSALYGTDLELILRANSIEHVIICGVSTSYVVESTVRELHDRDFKVTVIADACNAASQQAHEASLTNLSRIADIVDIDDFI

Solvent-accessible surface area (backbone atoms only — not comparable to full-atom values): 19470 Å² total; per-residue (Å²): 124,85,39,43,38,37,41,42,31,31,59,18,22,25,45,52,30,61,86,17,84,48,1,61,72,30,18,65,60,38,58,75,56,39,17,63,62,42,39,41,50,52,52,51,53,29,57,76,65,73,36,55,46,33,42,33,39,58,40,25,52,89,82,34,81,65,47,42,83,60,34,70,69,43,43,57,29,73,82,71,64,51,43,32,46,94,38,72,39,42,34,64,33,86,86,52,87,77,56,89,86,47,43,78,45,68,17,60,46,58,30,61,48,58,89,42,62,47,58,59,53,38,58,76,62,59,46,46,35,40,37,37,34,19,49,30,28,62,40,35,42,43,45,29,49,55,54,39,33,62,71,61,34,37,41,36,36,30,52,53,22,28,39,39,88,37,71,66,49,28,50,47,38,51,58,60,42,51,50,51,31,48,74,40,42,59,82,82,68,113,124,86,36,42,38,36,39,43,31,31,58,17,22,26,44,51,30,61,86,17,86,50,1,60,71,29,18,67,59,38,59,74,59,39,17,63,61,41,39,41,50,52,51,49,52,29,57,77,66,73,36,54,46,32,42,35,36,57,40,24,52,90,81,34,81,65,48,42,82,61,33,70,69,43,43,57,30,70,83,71,64,51,42,32,46,94,38,72,40,42,34,63,32,86,86,52,88,77,56,89,83,45,43,75,44,68,19,60,46,58,29,61,49,59,88,40,64,50,57,59,52,38,59,76,62,58,48,47,35,39,38,38,34,18,50,28,29,63,40,36,42,43,45,29,49,54,54,39,33,63,69,61,34,38,40,36,36,30,51,52,22,28,41,39,88,38,72,66,51,28,51,48,37,50,57,59,41,50,50,50,30,48,73,39,44,60,81,81,68,112